Protein AF-A0A7S4MBQ9-F1 (afdb_monomer_lite)

Structure (mmCIF, N/CA/C/O backbone):
data_AF-A0A7S4MBQ9-F1
#
_entry.id   AF-A0A7S4MBQ9-F1
#
loop_
_atom_site.group_PDB
_atom_site.id
_atom_site.type_symbol
_atom_site.label_atom_id
_atom_site.label_alt_id
_atom_site.label_comp_id
_atom_site.label_asym_id
_atom_site.label_entity_id
_atom_site.label_seq_id
_atom_site.pdbx_PDB_ins_code
_atom_site.Cartn_x
_atom_site.Cartn_y
_atom_site.Cartn_z
_atom_site.occupancy
_atom_site.B_iso_or_equiv
_atom_site.auth_seq_id
_atom_site.auth_comp_id
_atom_site.auth_asym_id
_atom_site.auth_atom_id
_atom_site.pdbx_PDB_model_num
ATOM 1 N N . ALA A 1 1 ? 6.129 2.821 -19.398 1.00 80.94 1 ALA A N 1
ATOM 2 C CA . ALA A 1 1 ? 7.009 2.144 -20.374 1.00 80.94 1 ALA A CA 1
ATOM 3 C C . ALA A 1 1 ? 6.779 0.645 -20.437 1.00 80.94 1 ALA A C 1
ATOM 5 O O . ALA A 1 1 ? 6.263 0.209 -21.451 1.00 80.94 1 ALA A O 1
ATOM 6 N N . ALA A 1 2 ? 7.094 -0.144 -19.399 1.00 88.44 2 ALA A N 1
ATOM 7 C CA . ALA A 1 2 ? 6.984 -1.606 -19.503 1.00 88.44 2 ALA A CA 1
ATOM 8 C C . ALA A 1 2 ? 5.562 -2.099 -19.857 1.00 88.44 2 ALA A C 1
ATOM 10 O O . ALA A 1 2 ? 5.376 -2.874 -20.793 1.00 88.44 2 ALA A O 1
ATOM 11 N N . ILE A 1 3 ? 4.555 -1.568 -19.157 1.00 91.62 3 ILE A N 1
ATOM 12 C CA . ILE A 1 3 ? 3.135 -1.851 -19.420 1.00 91.62 3 ILE A CA 1
ATOM 13 C C . ILE A 1 3 ? 2.726 -1.348 -20.814 1.00 91.62 3 ILE A C 1
ATOM 15 O O . ILE A 1 3 ? 2.165 -2.092 -21.603 1.00 91.62 3 ILE A O 1
ATOM 19 N N . THR A 1 4 ? 3.085 -0.112 -21.168 1.00 91.75 4 THR A N 1
ATOM 20 C CA . THR A 1 4 ? 2.794 0.461 -22.494 1.00 91.75 4 THR A CA 1
ATOM 21 C C . THR A 1 4 ? 3.359 -0.396 -23.638 1.00 91.75 4 THR A C 1
ATOM 23 O O . THR A 1 4 ? 2.652 -0.677 -24.594 1.00 91.75 4 THR A O 1
ATOM 26 N N . LYS A 1 5 ? 4.608 -0.876 -23.525 1.00 90.81 5 LYS A N 1
ATOM 27 C CA . LYS A 1 5 ? 5.249 -1.740 -24.533 1.00 90.81 5 LYS A CA 1
ATOM 28 C C . LYS A 1 5 ? 4.590 -3.118 -24.639 1.00 90.81 5 LYS A C 1
ATOM 30 O O . LYS A 1 5 ? 4.421 -3.626 -25.739 1.00 90.81 5 LYS A O 1
ATOM 35 N N . THR A 1 6 ? 4.229 -3.730 -23.509 1.00 93.25 6 THR A N 1
ATOM 36 C CA . THR A 1 6 ? 3.589 -5.063 -23.500 1.00 93.25 6 THR A CA 1
ATOM 37 C C . THR A 1 6 ? 2.182 -5.036 -24.064 1.00 93.25 6 THR A C 1
ATOM 39 O O . THR A 1 6 ? 1.762 -6.003 -24.691 1.00 93.25 6 THR A O 1
ATOM 42 N N . LEU A 1 7 ? 1.471 -3.927 -23.873 1.00 95.44 7 LEU A N 1
ATOM 43 C CA . LEU A 1 7 ? 0.122 -3.746 -24.391 1.00 95.44 7 LEU A CA 1
ATOM 44 C C . LEU A 1 7 ? 0.099 -3.294 -25.853 1.00 95.44 7 LEU A C 1
ATOM 46 O O . LEU A 1 7 ? -0.914 -3.515 -26.511 1.00 95.44 7 LEU A O 1
ATOM 50 N N . ALA A 1 8 ? 1.190 -2.729 -26.382 1.00 94.12 8 ALA A N 1
ATOM 51 C CA . ALA A 1 8 ? 1.248 -2.189 -27.740 1.00 94.12 8 ALA A CA 1
ATOM 52 C C . ALA A 1 8 ? 0.742 -3.150 -28.836 1.00 94.12 8 ALA A C 1
ATOM 54 O O . ALA A 1 8 ? -0.064 -2.707 -29.653 1.00 94.12 8 ALA A O 1
ATOM 55 N N . PRO A 1 9 ? 1.093 -4.455 -28.852 1.00 94.00 9 PRO A N 1
ATOM 56 C CA . PRO A 1 9 ? 0.595 -5.377 -29.878 1.00 94.00 9 PRO A CA 1
ATOM 57 C C . PRO A 1 9 ? -0.919 -5.640 -29.833 1.00 94.00 9 PRO A C 1
ATOM 59 O O . PRO A 1 9 ? -1.476 -6.104 -30.822 1.00 94.00 9 PRO A O 1
ATOM 62 N N . ILE A 1 10 ? -1.580 -5.385 -28.697 1.00 96.69 10 ILE A N 1
ATOM 63 C CA . ILE A 1 10 ? -3.009 -5.676 -28.480 1.00 96.69 10 ILE A CA 1
ATOM 64 C C . ILE A 1 10 ? -3.833 -4.388 -28.535 1.00 96.69 10 ILE A C 1
ATOM 66 O O . ILE A 1 10 ? -4.871 -4.322 -29.184 1.00 96.69 10 ILE A O 1
ATOM 70 N N . MET A 1 11 ? -3.370 -3.350 -27.842 1.00 96.81 11 MET A N 1
ATOM 71 C CA . MET A 1 11 ? -4.053 -2.070 -27.688 1.00 96.81 11 MET A CA 1
ATOM 72 C C . MET A 1 11 ? -3.238 -0.987 -28.378 1.00 96.81 11 MET A C 1
ATOM 74 O O . MET A 1 11 ? -2.646 -0.123 -27.728 1.00 96.81 11 MET A O 1
ATOM 78 N N . CYS A 1 12 ? -3.172 -1.082 -29.703 1.00 95.38 12 CYS A N 1
ATOM 79 C CA . CYS A 1 12 ? -2.221 -0.331 -30.507 1.00 95.38 12 CYS A CA 1
ATOM 80 C C . CYS A 1 12 ? -2.382 1.187 -30.370 1.00 95.38 12 CYS A C 1
ATOM 82 O O . CYS A 1 12 ? -1.443 1.868 -29.964 1.00 95.38 12 CYS A O 1
ATOM 84 N N . HIS A 1 13 ? -3.587 1.700 -30.615 1.00 95.62 13 HIS A N 1
ATOM 85 C CA . HIS A 1 13 ? -3.871 3.135 -30.564 1.00 95.62 13 HIS A CA 1
ATOM 86 C C . HIS A 1 13 ? -3.708 3.720 -29.158 1.00 95.62 13 HIS A C 1
ATOM 88 O O . HIS A 1 13 ? -3.072 4.752 -28.997 1.00 95.62 13 HIS A O 1
ATOM 94 N N . MET A 1 14 ? -4.204 3.033 -28.125 1.00 96.94 14 MET A N 1
ATOM 95 C CA . MET A 1 14 ? -4.070 3.502 -26.740 1.00 96.94 14 MET A CA 1
ATOM 96 C C . MET A 1 14 ? -2.614 3.476 -26.263 1.00 96.94 14 MET A C 1
ATOM 98 O O . MET A 1 14 ? -2.185 4.353 -25.520 1.00 96.94 14 MET A O 1
ATOM 102 N N . SER A 1 15 ? -1.839 2.471 -26.671 1.00 95.31 15 SER A N 1
ATOM 103 C CA . SER A 1 15 ? -0.422 2.409 -26.305 1.00 95.31 15 SER A CA 1
ATOM 104 C C . SER A 1 15 ? 0.370 3.530 -26.973 1.00 95.31 15 SER A C 1
ATOM 106 O O . SER A 1 15 ? 1.261 4.085 -26.332 1.00 95.31 15 SER A O 1
ATOM 108 N N . GLU A 1 16 ? 0.013 3.887 -28.209 1.00 93.38 16 GLU A N 1
ATOM 109 C CA . GLU A 1 16 ? 0.586 5.032 -28.917 1.00 93.38 16 GLU A CA 1
ATOM 110 C C . GLU A 1 16 ? 0.194 6.359 -28.260 1.00 93.38 16 GLU A C 1
ATOM 112 O O . GLU A 1 16 ? 1.063 7.160 -27.942 1.00 93.38 16 GLU A O 1
ATOM 117 N N . GLU A 1 17 ? -1.079 6.552 -27.924 1.00 95.06 17 GLU A N 1
ATOM 118 C CA . GLU A 1 17 ? -1.553 7.760 -27.242 1.00 95.06 17 GLU A CA 1
ATOM 119 C C . GLU A 1 17 ? -0.879 7.954 -25.871 1.00 95.06 17 GLU A C 1
ATOM 121 O O . GLU A 1 17 ? -0.426 9.051 -25.532 1.00 95.06 17 GLU A O 1
ATOM 126 N N . ILE A 1 18 ? -0.752 6.881 -25.076 1.00 93.88 18 ILE A N 1
ATOM 127 C CA . ILE A 1 18 ? -0.003 6.915 -23.811 1.00 93.88 18 ILE A CA 1
ATOM 128 C C . ILE A 1 18 ? 1.452 7.289 -24.083 1.00 93.88 18 ILE A C 1
ATOM 130 O O . ILE A 1 18 ? 2.030 8.078 -23.339 1.00 93.88 18 ILE A O 1
ATOM 134 N N . PHE A 1 19 ? 2.058 6.704 -25.116 1.00 91.25 19 PHE A N 1
ATOM 135 C CA . PHE A 1 19 ? 3.441 6.970 -25.472 1.00 91.25 19 PHE A CA 1
ATOM 136 C C . PHE A 1 19 ? 3.659 8.436 -25.872 1.00 91.25 19 PHE A C 1
ATOM 138 O O . PHE A 1 19 ? 4.590 9.060 -25.364 1.00 91.25 19 PHE A O 1
ATOM 145 N N . GLU A 1 20 ? 2.788 9.006 -26.704 1.00 90.50 20 GLU A N 1
ATOM 146 C CA . GLU A 1 20 ? 2.839 10.404 -27.139 1.00 90.50 20 GLU A CA 1
ATOM 147 C C . GLU A 1 20 ? 2.741 11.382 -25.960 1.00 90.50 20 GLU A C 1
ATOM 149 O O . GLU A 1 20 ? 3.516 12.341 -25.905 1.00 90.50 20 GLU A O 1
ATOM 154 N N . ASN A 1 21 ? 1.877 11.085 -24.981 1.00 92.75 21 ASN A N 1
ATOM 155 C CA . ASN A 1 21 ? 1.624 11.924 -23.803 1.00 92.75 21 ASN A CA 1
ATOM 156 C C . ASN A 1 21 ? 2.660 11.787 -22.668 1.00 92.75 21 ASN A C 1
ATOM 158 O O . ASN A 1 21 ? 2.594 12.520 -21.677 1.00 92.75 21 ASN A O 1
ATOM 162 N N . ILE A 1 22 ? 3.631 10.872 -22.765 1.00 89.44 22 ILE A N 1
ATOM 163 C CA . ILE A 1 22 ? 4.759 10.845 -21.819 1.00 89.44 22 ILE A CA 1
ATOM 164 C C . ILE A 1 22 ? 5.649 12.073 -22.091 1.00 89.44 22 ILE A C 1
ATOM 166 O O . ILE A 1 22 ? 5.887 12.396 -23.244 1.00 89.44 22 ILE A O 1
ATOM 170 N N . PRO A 1 23 ? 6.200 12.774 -21.084 1.00 88.62 23 PRO A N 1
ATOM 171 C CA . PRO A 1 23 ? 7.146 13.863 -21.338 1.00 88.62 23 PRO A CA 1
ATOM 172 C C . PRO A 1 23 ? 8.400 13.377 -22.080 1.00 88.62 23 PRO A C 1
ATOM 174 O O . PRO A 1 23 ? 8.970 12.348 -21.715 1.00 88.62 23 PRO A O 1
ATOM 177 N N . ASP A 1 24 ? 8.902 14.126 -23.064 1.00 82.88 24 ASP A N 1
ATOM 178 C CA . ASP A 1 24 ? 10.032 13.678 -23.904 1.00 82.88 24 ASP A CA 1
ATOM 179 C C . ASP A 1 24 ? 11.309 13.374 -23.104 1.00 82.88 24 ASP A C 1
ATOM 181 O O . ASP A 1 24 ? 12.023 12.409 -23.392 1.00 82.88 24 ASP A O 1
ATOM 185 N N . ALA A 1 25 ? 11.558 14.133 -22.030 1.00 82.94 25 ALA A N 1
ATOM 186 C CA . ALA A 1 25 ? 12.648 13.863 -21.091 1.00 82.94 25 ALA A CA 1
ATOM 187 C C . ALA A 1 25 ? 12.536 12.465 -20.452 1.00 82.94 25 ALA A C 1
ATOM 189 O O . ALA A 1 25 ? 13.540 11.780 -20.258 1.00 82.94 25 ALA A O 1
ATOM 190 N N . MET A 1 26 ? 11.310 12.014 -20.167 1.00 84.50 26 MET A N 1
ATOM 191 C CA . MET A 1 26 ? 11.040 10.674 -19.651 1.00 84.50 26 MET A CA 1
ATOM 192 C C . MET A 1 26 ? 11.078 9.612 -20.750 1.00 84.50 26 MET A C 1
ATOM 194 O O . MET A 1 26 ? 11.541 8.507 -20.478 1.00 84.50 26 MET A O 1
ATOM 198 N N . LYS A 1 27 ? 10.656 9.913 -21.989 1.00 83.62 27 LYS A N 1
ATOM 199 C CA . LYS A 1 27 ? 10.724 8.947 -23.105 1.00 83.62 27 LYS A CA 1
ATOM 200 C C . LYS A 1 27 ? 12.156 8.457 -23.330 1.00 83.62 27 LYS A C 1
ATOM 202 O O . LYS A 1 27 ? 12.379 7.248 -23.395 1.00 83.62 27 LYS A O 1
ATOM 207 N N . LYS A 1 28 ? 13.129 9.380 -23.351 1.00 77.94 28 LYS A N 1
ATOM 208 C CA . LYS A 1 28 ? 14.563 9.063 -23.511 1.00 77.94 28 LYS A CA 1
ATOM 209 C C . LYS A 1 28 ? 15.059 8.093 -22.425 1.00 77.94 28 LYS A C 1
ATOM 211 O O . LYS A 1 28 ? 15.710 7.102 -22.745 1.00 77.94 28 LYS A O 1
ATOM 216 N N . ALA A 1 29 ? 14.696 8.336 -21.163 1.00 80.62 29 ALA A N 1
ATOM 217 C CA . ALA A 1 29 ? 15.102 7.499 -20.031 1.00 80.62 29 ALA A CA 1
ATOM 218 C C . ALA A 1 29 ? 14.383 6.138 -19.984 1.00 80.62 29 ALA A C 1
ATOM 220 O O . ALA A 1 29 ? 14.990 5.122 -19.659 1.00 80.62 29 ALA A O 1
ATOM 221 N N . LEU A 1 30 ? 13.085 6.109 -20.291 1.00 80.25 30 LEU A N 1
ATOM 222 C CA . LEU A 1 30 ? 12.231 4.942 -20.063 1.00 80.25 30 LEU A CA 1
ATOM 223 C C . LEU A 1 30 ? 12.204 3.941 -21.224 1.00 80.25 30 LEU A C 1
ATOM 225 O O . LEU A 1 30 ? 11.854 2.779 -21.014 1.00 80.25 30 LEU A O 1
ATOM 229 N N . PHE A 1 31 ? 12.503 4.383 -22.445 1.00 77.62 31 PHE A N 1
ATOM 230 C CA . PHE A 1 31 ? 12.403 3.550 -23.646 1.00 77.62 31 PHE A CA 1
ATOM 231 C C . PHE A 1 31 ? 13.765 3.255 -24.287 1.00 77.62 31 PHE A C 1
ATOM 233 O O . PHE A 1 31 ? 13.789 2.646 -25.353 1.00 77.62 31 PHE A O 1
ATOM 240 N N . SER A 1 32 ? 14.872 3.627 -23.621 1.00 64.94 32 SER A N 1
ATOM 241 C CA . SER A 1 32 ? 16.259 3.404 -24.073 1.00 64.94 32 SER A CA 1
ATOM 242 C C . SER A 1 32 ? 16.465 3.813 -25.535 1.00 64.94 32 SER A C 1
ATOM 244 O O . SER A 1 32 ? 17.068 3.093 -26.327 1.00 64.94 32 SER A O 1
ATOM 246 N N . ILE A 1 33 ? 15.900 4.963 -25.904 1.00 61.19 33 ILE A N 1
ATOM 247 C CA . ILE A 1 33 ? 15.869 5.442 -27.284 1.00 61.19 33 ILE A CA 1
ATOM 248 C C . ILE A 1 33 ? 17.255 5.996 -27.620 1.00 61.19 33 ILE A C 1
ATOM 250 O O . ILE A 1 33 ? 17.717 6.947 -26.987 1.00 61.19 33 ILE A O 1
ATOM 254 N N . GLY A 1 34 ? 17.922 5.407 -28.615 1.00 53.28 34 GLY A N 1
ATOM 255 C CA . GLY A 1 34 ? 19.120 5.993 -29.211 1.00 53.28 34 GLY A CA 1
ATOM 256 C C . GLY A 1 34 ? 18.773 7.362 -29.788 1.00 53.28 34 GLY A C 1
ATOM 257 O O . GLY A 1 34 ? 17.816 7.485 -30.545 1.00 53.28 34 GLY A O 1
ATOM 258 N N . ALA A 1 35 ? 19.517 8.390 -29.387 1.00 47.59 35 ALA A N 1
ATOM 259 C CA . ALA A 1 35 ? 19.274 9.793 -29.703 1.00 47.59 35 ALA A CA 1
ATOM 260 C C . ALA A 1 35 ? 19.293 10.091 -31.216 1.00 47.59 35 ALA A C 1
ATOM 262 O O . ALA A 1 35 ? 20.281 10.585 -31.752 1.00 47.59 35 ALA A O 1
ATOM 263 N N . LYS A 1 36 ? 18.195 9.814 -31.917 1.00 51.66 36 LYS A N 1
ATOM 264 C CA . LYS A 1 36 ? 17.899 10.421 -33.212 1.00 51.66 36 LYS A CA 1
ATOM 265 C C . LYS A 1 36 ? 16.630 11.236 -33.039 1.00 51.66 36 LYS A C 1
ATOM 267 O O . LYS A 1 36 ? 15.537 10.697 -32.959 1.00 51.66 36 LYS A O 1
ATOM 272 N N . GLU A 1 37 ? 16.819 12.544 -32.902 1.00 52.66 37 GLU A N 1
ATOM 273 C CA . GLU A 1 37 ? 15.766 13.549 -32.693 1.00 52.66 37 GLU A CA 1
ATOM 274 C C . GLU A 1 37 ? 14.923 13.827 -33.950 1.00 52.66 37 GLU A C 1
ATOM 276 O O . GLU A 1 37 ? 14.105 14.740 -33.947 1.00 52.66 37 GLU A O 1
ATOM 281 N N . SER A 1 38 ? 15.088 13.050 -35.024 1.00 51.22 38 SER A N 1
ATOM 282 C CA . SER A 1 38 ? 14.372 13.258 -36.280 1.00 51.22 38 SER A CA 1
ATOM 283 C C . SER A 1 38 ? 13.243 12.242 -36.478 1.00 51.22 38 SER A C 1
ATOM 285 O O . SER A 1 38 ? 13.509 11.056 -36.655 1.00 51.22 38 SER A O 1
ATOM 287 N N . GLU A 1 39 ? 12.027 12.790 -36.533 1.00 55.09 39 GLU A N 1
ATOM 288 C CA . GLU A 1 39 ? 10.810 12.297 -37.199 1.00 55.09 39 GLU A CA 1
ATOM 289 C C . GLU A 1 39 ? 10.119 11.043 -36.634 1.00 55.09 39 GLU A C 1
ATOM 291 O O . GLU A 1 39 ? 10.651 9.940 -36.642 1.00 55.09 39 GLU A O 1
ATOM 296 N N . LEU A 1 40 ? 8.867 11.256 -36.197 1.00 57.03 40 LEU A N 1
ATOM 297 C CA . LEU A 1 40 ? 7.820 10.259 -35.936 1.00 57.03 40 LEU A CA 1
ATOM 298 C C . LEU A 1 40 ? 8.306 9.017 -35.178 1.00 57.03 40 LEU A C 1
ATOM 300 O O . LEU A 1 40 ? 8.505 7.944 -35.747 1.00 57.03 40 LEU A O 1
ATOM 304 N N . PHE A 1 41 ? 8.466 9.184 -33.866 1.00 74.94 41 PHE A N 1
ATOM 305 C CA . PHE A 1 41 ? 8.869 8.110 -32.973 1.00 74.94 41 PHE A CA 1
ATOM 306 C C . PHE A 1 41 ? 7.649 7.482 -32.286 1.00 74.94 41 PHE A C 1
ATOM 308 O O . PHE A 1 41 ? 6.903 8.173 -31.594 1.00 74.94 41 PHE A O 1
ATOM 315 N N . SER A 1 42 ? 7.488 6.173 -32.461 1.00 87.94 42 SER A N 1
ATOM 316 C CA . SER A 1 42 ? 6.327 5.387 -32.036 1.00 87.94 42 SER A CA 1
ATOM 317 C C . SER A 1 42 ? 6.689 4.333 -30.986 1.00 87.94 42 SER A C 1
ATOM 319 O O . SER A 1 42 ? 7.817 3.826 -30.964 1.00 87.94 42 SER A O 1
ATOM 321 N N . VAL A 1 43 ? 5.731 3.911 -30.147 1.00 90.12 43 VAL A N 1
ATOM 322 C CA . VAL A 1 43 ? 5.967 2.838 -29.162 1.00 90.12 43 VAL A CA 1
ATOM 323 C C . VAL A 1 43 ? 6.406 1.534 -29.835 1.00 90.12 43 VAL A C 1
ATOM 325 O O . VAL A 1 43 ? 7.237 0.802 -29.289 1.00 90.12 43 VAL A O 1
ATOM 328 N N . PHE A 1 44 ? 5.929 1.268 -31.053 1.00 89.06 44 PHE A N 1
ATOM 329 C CA . PHE A 1 44 ? 6.255 0.063 -31.823 1.00 89.06 44 PHE A CA 1
ATOM 330 C C . PHE A 1 44 ? 7.717 0.002 -32.272 1.00 89.06 44 PHE A C 1
ATOM 332 O O . PHE A 1 44 ? 8.245 -1.079 -32.524 1.00 89.06 44 PHE A O 1
ATOM 339 N N . GLN A 1 45 ? 8.397 1.147 -32.325 1.00 87.56 45 GLN A N 1
ATOM 340 C CA . GLN A 1 45 ? 9.806 1.247 -32.710 1.00 87.56 45 GLN A CA 1
ATOM 341 C C . GLN A 1 45 ? 10.756 1.109 -31.511 1.00 87.56 45 GLN A C 1
ATOM 343 O O . GLN A 1 45 ? 11.971 1.057 -31.677 1.00 87.56 45 GLN A O 1
ATOM 348 N N . THR A 1 46 ? 10.224 1.016 -30.288 1.00 83.75 46 THR A N 1
ATOM 349 C CA . THR A 1 46 ? 11.026 0.964 -29.053 1.00 83.75 46 THR A CA 1
ATOM 350 C C . THR A 1 46 ? 11.583 -0.426 -28.722 1.00 83.75 46 THR A C 1
ATOM 352 O O . THR A 1 46 ? 12.241 -0.592 -27.689 1.00 83.75 46 THR A O 1
ATOM 355 N N . GLY A 1 47 ? 11.300 -1.431 -29.556 1.00 85.38 47 GLY A N 1
ATOM 356 C CA . GLY A 1 47 ? 11.674 -2.826 -29.327 1.00 85.38 47 GLY A CA 1
ATOM 357 C C . GLY A 1 47 ? 10.969 -3.472 -28.127 1.00 85.38 47 GLY A C 1
ATOM 358 O O . GLY A 1 47 ? 10.136 -2.864 -27.449 1.00 85.38 47 GLY A O 1
ATOM 359 N N . TRP A 1 48 ? 11.313 -4.734 -27.857 1.00 86.19 48 TRP A N 1
ATOM 360 C CA . TRP A 1 48 ? 10.710 -5.499 -26.763 1.00 86.19 48 TRP A CA 1
ATOM 361 C C . TRP A 1 48 ? 11.307 -5.161 -25.386 1.00 86.19 48 TRP A C 1
ATOM 363 O O . TRP A 1 48 ? 12.281 -4.416 -25.262 1.00 86.19 48 TRP A O 1
ATOM 373 N N . LEU A 1 49 ? 10.691 -5.685 -24.324 1.00 84.62 49 LEU A N 1
ATOM 374 C CA . LEU A 1 49 ? 11.173 -5.509 -22.957 1.00 84.62 49 LEU A CA 1
ATOM 375 C C . LEU A 1 49 ? 12.489 -6.248 -22.715 1.00 84.62 49 LEU A C 1
ATOM 377 O O . LEU A 1 49 ? 12.602 -7.436 -23.003 1.00 84.62 49 LEU A O 1
ATOM 381 N N . SER A 1 50 ? 13.419 -5.556 -22.061 1.00 81.31 50 SER A N 1
ATOM 382 C CA . SER A 1 50 ? 14.546 -6.163 -21.358 1.00 81.31 50 SER A CA 1
ATOM 383 C C . SER A 1 50 ? 14.351 -5.904 -19.869 1.00 81.31 50 SER A C 1
ATOM 385 O O . SER A 1 50 ? 14.472 -4.764 -19.420 1.00 81.31 50 SER A O 1
ATOM 387 N N . LEU A 1 51 ? 13.974 -6.939 -19.119 1.00 84.06 51 LEU A N 1
ATOM 388 C CA . LEU A 1 51 ? 13.746 -6.832 -17.680 1.00 84.06 51 LEU A CA 1
ATOM 389 C C . LEU A 1 51 ? 15.052 -7.121 -16.930 1.00 84.06 51 LEU A C 1
ATOM 391 O O . LEU A 1 51 ? 15.654 -8.169 -17.175 1.00 84.06 51 LEU A O 1
ATOM 395 N N . PRO A 1 52 ? 15.489 -6.237 -16.018 1.00 87.44 52 PRO A N 1
ATOM 396 C CA . PRO A 1 52 ? 16.652 -6.510 -15.189 1.00 87.44 52 PRO A CA 1
ATOM 397 C C . PRO A 1 52 ? 16.412 -7.728 -14.295 1.00 87.44 52 PRO A C 1
ATOM 399 O O . PRO A 1 52 ? 15.367 -7.848 -13.649 1.00 87.44 52 PRO A O 1
ATOM 402 N N . THR A 1 53 ? 17.381 -8.641 -14.239 1.00 88.88 53 THR A N 1
ATOM 403 C CA . THR A 1 53 ? 17.273 -9.865 -13.432 1.00 88.88 53 THR A CA 1
ATOM 404 C C . THR A 1 53 ? 17.148 -9.560 -11.942 1.00 88.88 53 THR A C 1
ATOM 406 O O . THR A 1 53 ? 16.504 -10.317 -11.219 1.00 88.88 53 THR A O 1
ATOM 409 N N . GLU A 1 54 ? 17.687 -8.427 -11.476 1.00 92.06 54 GLU A N 1
ATOM 410 C CA . GLU A 1 54 ? 17.588 -8.006 -10.078 1.00 92.06 54 GLU A CA 1
ATOM 411 C C . GLU A 1 54 ? 16.161 -7.664 -9.618 1.00 92.06 54 GLU A C 1
ATOM 413 O O . GLU A 1 54 ? 15.929 -7.525 -8.416 1.00 92.06 54 GLU A O 1
ATOM 418 N N . TRP A 1 55 ? 15.195 -7.519 -10.534 1.00 89.19 55 TRP A N 1
ATOM 419 C CA . TRP A 1 55 ? 13.792 -7.290 -10.170 1.00 89.19 55 TRP A CA 1
ATOM 420 C C . TRP A 1 55 ? 13.113 -8.557 -9.643 1.00 89.19 55 TRP A C 1
ATOM 422 O O . TRP A 1 55 ? 12.131 -8.461 -8.906 1.00 89.19 55 TRP A O 1
ATOM 432 N N . ASN A 1 56 ? 13.630 -9.741 -9.978 1.00 91.19 56 ASN A N 1
ATOM 433 C CA . ASN A 1 56 ? 13.082 -11.001 -9.496 1.00 91.19 56 ASN A CA 1
ATOM 434 C C . ASN A 1 56 ? 13.579 -11.301 -8.072 1.00 91.19 56 ASN A C 1
ATOM 436 O O . ASN A 1 56 ? 14.640 -11.894 -7.883 1.00 91.19 56 ASN A O 1
ATOM 440 N N . LYS A 1 57 ? 12.810 -10.870 -7.065 1.00 94.75 57 LYS A N 1
ATOM 441 C CA . LYS A 1 57 ? 13.129 -11.044 -5.638 1.00 94.75 57 LYS A CA 1
ATOM 442 C C . LYS A 1 57 ? 12.052 -11.884 -4.934 1.00 94.75 57 LYS A C 1
ATOM 444 O O . LYS A 1 57 ? 11.083 -11.308 -4.435 1.00 94.75 57 LYS A O 1
ATOM 449 N N . PRO A 1 58 ? 12.196 -13.222 -4.870 1.00 94.62 58 PRO A N 1
ATOM 450 C CA . PRO A 1 58 ? 11.163 -14.108 -4.324 1.00 94.62 58 PRO A CA 1
ATOM 451 C C . PRO A 1 58 ? 10.864 -13.860 -2.840 1.00 94.62 58 PRO A C 1
ATOM 453 O O . PRO A 1 58 ? 9.711 -13.968 -2.431 1.00 94.62 58 PRO A O 1
ATOM 456 N N . GLU A 1 59 ? 11.861 -13.450 -2.053 1.00 93.25 59 GLU A N 1
ATOM 457 C CA . GLU A 1 59 ? 11.675 -13.143 -0.627 1.00 93.25 59 GLU A CA 1
ATOM 458 C C . GLU A 1 59 ? 10.700 -11.975 -0.412 1.00 93.25 59 GLU A C 1
ATOM 460 O O . GLU A 1 59 ? 9.756 -12.083 0.367 1.00 93.25 59 GLU A O 1
ATOM 465 N N . ILE A 1 60 ? 10.832 -10.904 -1.206 1.00 92.94 60 ILE A N 1
ATOM 466 C CA . ILE A 1 60 ? 9.916 -9.753 -1.163 1.00 92.94 60 ILE A CA 1
ATOM 467 C C . ILE A 1 60 ? 8.495 -10.187 -1.545 1.00 92.94 60 ILE A C 1
ATOM 469 O O . ILE A 1 60 ? 7.520 -9.734 -0.950 1.00 92.94 60 ILE A O 1
ATOM 473 N N . ILE A 1 61 ? 8.354 -11.089 -2.521 1.00 93.81 61 ILE A N 1
ATOM 474 C CA . ILE A 1 61 ? 7.042 -11.613 -2.925 1.00 93.81 61 ILE A CA 1
ATOM 475 C C . ILE A 1 61 ? 6.384 -12.365 -1.760 1.00 93.81 61 ILE A C 1
ATOM 477 O O . ILE A 1 61 ? 5.186 -12.193 -1.530 1.00 93.81 61 ILE A O 1
ATOM 481 N N . LYS A 1 62 ? 7.150 -13.169 -1.011 1.00 94.50 62 LYS A N 1
ATOM 482 C CA . LYS A 1 62 ? 6.652 -13.905 0.160 1.00 94.50 62 LYS A CA 1
ATOM 483 C C . LYS A 1 62 ? 6.167 -12.950 1.256 1.00 94.50 62 LYS A C 1
ATOM 485 O O . LYS A 1 62 ? 5.050 -13.115 1.743 1.00 94.50 62 LYS A O 1
ATOM 490 N N . GLU A 1 63 ? 6.962 -11.935 1.588 1.00 94.00 63 GLU A N 1
ATOM 491 C CA . GLU A 1 63 ? 6.609 -10.903 2.575 1.00 94.00 63 GLU A CA 1
ATOM 492 C C . GLU A 1 63 ? 5.321 -10.162 2.185 1.00 94.00 63 GLU A C 1
ATOM 494 O O . GLU A 1 63 ? 4.356 -10.092 2.951 1.00 94.00 63 GLU A O 1
ATOM 499 N N . TRP A 1 64 ? 5.252 -9.660 0.950 1.00 94.81 64 TRP A N 1
ATOM 500 C CA . TRP A 1 64 ? 4.084 -8.918 0.476 1.00 94.81 64 TRP A CA 1
ATOM 501 C C . TRP A 1 64 ? 2.833 -9.781 0.344 1.00 94.81 64 TRP A C 1
ATOM 503 O O . TRP A 1 64 ? 1.725 -9.262 0.480 1.00 94.81 64 TRP A O 1
ATOM 513 N N . LYS A 1 65 ? 2.979 -11.092 0.123 1.00 95.75 65 LYS A N 1
ATOM 514 C CA . LYS A 1 65 ? 1.847 -12.021 0.138 1.00 95.75 65 LYS A CA 1
ATOM 515 C C . LYS A 1 65 ? 1.189 -12.067 1.520 1.00 95.75 65 LYS A C 1
ATOM 517 O O . LYS A 1 65 ? -0.029 -11.932 1.595 1.00 95.75 65 LYS A O 1
ATOM 522 N N . GLN A 1 66 ? 1.976 -12.152 2.594 1.00 94.62 66 GLN A N 1
ATOM 523 C CA . GLN A 1 66 ? 1.454 -12.125 3.968 1.00 94.62 66 GLN A CA 1
ATOM 524 C C . GLN A 1 66 ? 0.769 -10.785 4.288 1.00 94.62 66 GLN A C 1
ATOM 526 O O . GLN A 1 66 ? -0.330 -10.758 4.843 1.00 94.62 66 GLN A O 1
ATOM 531 N N . ILE A 1 67 ? 1.373 -9.662 3.880 1.00 95.12 67 ILE A N 1
ATOM 532 C CA . ILE A 1 67 ? 0.778 -8.324 4.057 1.00 95.12 67 ILE A CA 1
ATOM 533 C C . ILE A 1 67 ? -0.540 -8.201 3.284 1.00 95.12 67 ILE A C 1
ATOM 535 O O . ILE A 1 67 ? -1.494 -7.604 3.784 1.00 95.12 67 ILE A O 1
ATOM 539 N N . LYS A 1 68 ? -0.613 -8.762 2.072 1.00 95.94 68 LYS A N 1
ATOM 540 C CA . LYS A 1 68 ? -1.827 -8.752 1.251 1.00 95.94 68 LYS A CA 1
ATOM 541 C C . LYS A 1 68 ? -2.949 -9.567 1.892 1.00 95.94 68 LYS A C 1
ATOM 543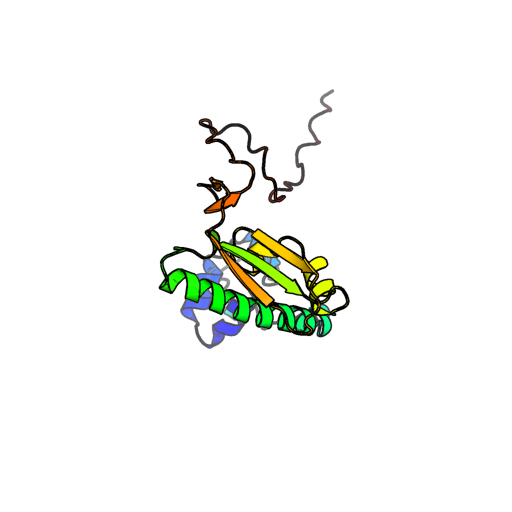 O O . LYS A 1 68 ? -4.059 -9.060 1.990 1.00 95.94 68 LYS A O 1
ATOM 548 N N . GLU A 1 69 ? -2.659 -10.775 2.367 1.00 95.94 69 GLU A N 1
ATOM 549 C CA . GLU A 1 69 ? -3.641 -11.618 3.065 1.00 95.94 69 GLU A CA 1
ATOM 550 C C . GLU A 1 69 ? -4.197 -10.907 4.308 1.00 95.94 69 GLU A C 1
ATOM 552 O O . GLU A 1 69 ? -5.409 -10.860 4.524 1.00 95.94 69 GLU A O 1
ATOM 557 N N . LEU A 1 70 ? -3.326 -10.248 5.079 1.00 95.94 70 LEU A N 1
ATOM 558 C CA . LEU A 1 70 ? -3.751 -9.428 6.209 1.00 95.94 70 LEU A CA 1
ATOM 559 C C . LEU A 1 70 ? -4.580 -8.212 5.772 1.00 95.94 70 LEU A C 1
ATOM 561 O O . LEU A 1 70 ? -5.594 -7.906 6.397 1.00 95.94 70 LEU A O 1
ATOM 565 N N . LYS A 1 71 ? -4.182 -7.519 4.699 1.00 96.38 71 LYS A N 1
ATOM 566 C CA . LYS A 1 71 ? -4.939 -6.391 4.136 1.00 96.38 71 LYS A CA 1
ATOM 567 C C . LYS A 1 71 ? -6.346 -6.819 3.723 1.00 96.38 71 LYS A C 1
ATOM 569 O O . LYS A 1 71 ? -7.286 -6.066 3.964 1.00 96.38 71 LYS A O 1
ATOM 574 N N . ASP A 1 72 ? -6.500 -8.000 3.135 1.00 97.31 72 ASP A N 1
ATOM 575 C CA . ASP A 1 72 ? -7.808 -8.538 2.759 1.00 97.31 72 ASP A CA 1
ATOM 576 C C . ASP A 1 72 ? -8.676 -8.778 4.006 1.00 97.31 72 ASP A C 1
ATOM 578 O O . ASP A 1 72 ? -9.832 -8.352 4.041 1.00 97.31 72 ASP A O 1
ATOM 582 N N . ALA A 1 73 ? -8.101 -9.330 5.079 1.00 96.69 73 ALA A N 1
ATOM 583 C CA . ALA A 1 73 ? -8.793 -9.490 6.359 1.00 96.69 73 ALA A CA 1
ATOM 584 C C . ALA A 1 73 ? -9.177 -8.142 7.011 1.00 96.69 73 ALA A C 1
ATOM 586 O O . ALA A 1 73 ? -10.294 -7.987 7.509 1.00 96.69 73 ALA A O 1
ATOM 587 N N . VAL A 1 74 ? -8.296 -7.135 6.956 1.00 96.88 74 VAL A N 1
ATOM 588 C CA . VAL A 1 74 ? -8.594 -5.765 7.415 1.00 96.88 74 VAL A CA 1
ATOM 589 C C . VAL A 1 74 ? -9.725 -5.148 6.593 1.00 96.88 74 VAL A C 1
ATOM 591 O O . VAL A 1 74 ? -10.647 -4.566 7.163 1.00 96.88 74 VAL A O 1
ATOM 594 N N . ASN A 1 75 ? -9.698 -5.300 5.267 1.00 96.62 75 ASN A N 1
ATOM 595 C CA . ASN A 1 75 ? -10.728 -4.763 4.379 1.00 96.62 75 ASN A CA 1
ATOM 596 C C . ASN A 1 75 ? -12.109 -5.343 4.697 1.00 96.62 75 ASN A C 1
ATOM 598 O O . ASN A 1 75 ? -13.080 -4.596 4.698 1.00 96.62 75 ASN A O 1
ATOM 602 N N . ILE A 1 76 ? -12.204 -6.637 5.022 1.00 96.94 76 ILE A N 1
ATOM 603 C CA . ILE A 1 76 ? -13.469 -7.263 5.436 1.00 96.94 76 ILE A CA 1
ATOM 604 C C . ILE A 1 76 ? -14.051 -6.548 6.666 1.00 96.94 76 ILE A C 1
ATOM 606 O O . ILE A 1 76 ? -15.228 -6.191 6.669 1.00 96.94 76 ILE A O 1
ATOM 610 N N . GLN A 1 77 ? -13.225 -6.271 7.678 1.00 97.25 77 GLN A N 1
ATOM 611 C CA . GLN A 1 77 ? -13.656 -5.567 8.891 1.00 97.25 77 GLN A CA 1
ATOM 612 C C . GLN A 1 77 ? -14.011 -4.095 8.619 1.00 97.25 77 GLN A C 1
ATOM 614 O O . GLN A 1 77 ? -14.988 -3.572 9.154 1.00 97.25 77 GLN A O 1
ATOM 619 N N . VAL A 1 78 ? -13.259 -3.419 7.746 1.00 96.69 78 VAL A N 1
ATOM 620 C CA . VAL A 1 78 ? -13.570 -2.047 7.307 1.00 96.69 78 VAL A CA 1
ATOM 621 C C . VAL A 1 78 ? -14.912 -2.003 6.569 1.00 96.69 78 VAL A C 1
ATOM 623 O O . VAL A 1 78 ? -15.733 -1.127 6.836 1.00 96.69 78 VAL A O 1
ATOM 626 N N . GLU A 1 79 ? -15.175 -2.955 5.676 1.00 96.81 79 GLU A N 1
ATOM 627 C CA . GLU A 1 79 ? -16.449 -3.037 4.957 1.00 96.81 79 GLU A CA 1
ATOM 628 C C . GLU A 1 79 ? -17.620 -3.371 5.881 1.00 96.81 79 GLU A C 1
ATOM 630 O O . GLU A 1 79 ? -18.705 -2.816 5.708 1.00 96.81 79 GLU A O 1
ATOM 635 N N . GLN A 1 80 ? -17.405 -4.198 6.907 1.00 96.50 80 GLN A N 1
ATOM 636 C CA . GLN A 1 80 ? -18.398 -4.425 7.957 1.00 96.50 80 GLN A CA 1
ATOM 637 C C . GLN A 1 80 ? -18.799 -3.093 8.617 1.00 96.50 80 GLN A C 1
ATOM 639 O O . GLN A 1 80 ? -19.974 -2.733 8.635 1.00 96.50 80 GLN A O 1
ATOM 644 N N . LYS A 1 81 ? -17.818 -2.281 9.032 1.00 96.69 81 LYS A N 1
ATOM 645 C CA . LYS A 1 81 ? -18.071 -0.963 9.639 1.00 96.69 81 LYS A CA 1
ATOM 646 C C . LYS A 1 81 ? -18.726 0.049 8.694 1.00 96.69 81 LYS A C 1
ATOM 648 O O . LYS A 1 81 ? -19.466 0.920 9.156 1.00 96.69 81 LYS A O 1
ATOM 653 N N . ARG A 1 82 ? -18.496 -0.056 7.379 1.00 95.44 82 ARG A N 1
ATOM 654 C CA . ARG A 1 82 ? -19.224 0.741 6.372 1.00 95.44 82 ARG A CA 1
ATOM 655 C C . ARG A 1 82 ? -20.687 0.325 6.267 1.00 95.44 82 ARG A C 1
ATOM 657 O O . ARG A 1 82 ? -21.554 1.195 6.195 1.00 95.44 82 ARG A O 1
ATOM 664 N N . ARG A 1 83 ? -20.974 -0.982 6.286 1.00 96.50 83 ARG A N 1
ATOM 665 C CA . ARG A 1 83 ? -22.351 -1.514 6.279 1.00 96.50 83 ARG A CA 1
ATOM 666 C C . ARG A 1 83 ? -23.128 -1.074 7.516 1.00 96.50 83 ARG A C 1
ATOM 668 O O . ARG A 1 83 ? -24.277 -0.659 7.386 1.00 96.50 83 ARG A O 1
ATOM 675 N N . ASP A 1 84 ? -22.457 -1.052 8.664 1.00 96.19 84 ASP A N 1
ATOM 676 C CA . ASP A 1 84 ? -23.014 -0.591 9.940 1.00 96.19 84 ASP A CA 1
ATOM 677 C C . ASP A 1 84 ? -23.124 0.947 10.030 1.00 96.19 84 ASP A C 1
ATOM 679 O O . ASP A 1 84 ? -23.631 1.488 11.011 1.00 96.19 84 ASP A O 1
ATOM 683 N N . LYS A 1 85 ? -22.688 1.674 8.986 1.00 95.06 85 LYS A N 1
ATOM 684 C CA . LYS A 1 85 ? -22.684 3.147 8.879 1.00 95.06 85 LYS A CA 1
ATOM 685 C C . LYS A 1 85 ? -21.848 3.859 9.951 1.00 95.06 85 LYS A C 1
ATOM 687 O O . LYS A 1 85 ? -22.015 5.061 10.164 1.00 95.06 85 LYS A O 1
ATOM 692 N N . GLU A 1 86 ? -20.916 3.156 10.591 1.00 94.12 86 GLU A N 1
ATOM 693 C CA . GLU A 1 86 ? -19.998 3.744 11.574 1.00 94.12 86 GLU A CA 1
ATOM 694 C C . GLU A 1 86 ? -18.911 4.596 10.897 1.00 94.12 86 GLU A C 1
ATOM 696 O O . GLU A 1 86 ? -18.535 5.663 11.397 1.00 94.12 86 GLU A O 1
ATOM 701 N N . ILE A 1 87 ? -18.436 4.149 9.730 1.00 94.44 87 ILE A N 1
ATOM 702 C CA . ILE A 1 87 ? -17.435 4.837 8.904 1.00 94.44 87 ILE A CA 1
ATOM 703 C C . ILE A 1 87 ? -17.942 5.015 7.471 1.00 94.44 87 ILE A C 1
ATOM 705 O O . ILE A 1 87 ? -18.722 4.203 6.975 1.00 94.44 87 ILE A O 1
ATOM 709 N N . ARG A 1 88 ? -17.485 6.065 6.778 1.00 91.00 88 ARG A N 1
ATOM 710 C CA . ARG A 1 88 ? -17.840 6.314 5.371 1.00 91.00 88 ARG A CA 1
ATOM 711 C C . ARG A 1 88 ? -16.720 5.877 4.435 1.00 91.00 88 ARG A C 1
ATOM 713 O O . ARG A 1 88 ? -16.980 5.279 3.396 1.00 91.00 88 ARG A O 1
ATOM 720 N N . GLN A 1 89 ? -15.479 6.190 4.791 1.00 90.62 89 GLN A N 1
ATOM 721 C CA . GLN A 1 89 ? -14.283 5.868 4.014 1.00 90.62 89 GLN A CA 1
ATOM 722 C C . GLN A 1 89 ? -13.296 5.063 4.864 1.00 90.62 89 GLN A C 1
ATOM 724 O O . GLN A 1 89 ? -13.363 5.072 6.088 1.00 90.62 89 GLN A O 1
ATOM 729 N N . GLY A 1 90 ? -12.362 4.353 4.220 1.00 89.25 90 GLY A N 1
ATOM 730 C CA . GLY A 1 90 ? -11.342 3.566 4.938 1.00 89.25 90 GLY A CA 1
ATOM 731 C C . GLY A 1 90 ? -10.444 4.463 5.791 1.00 89.25 90 GLY A C 1
ATOM 732 O O . GLY 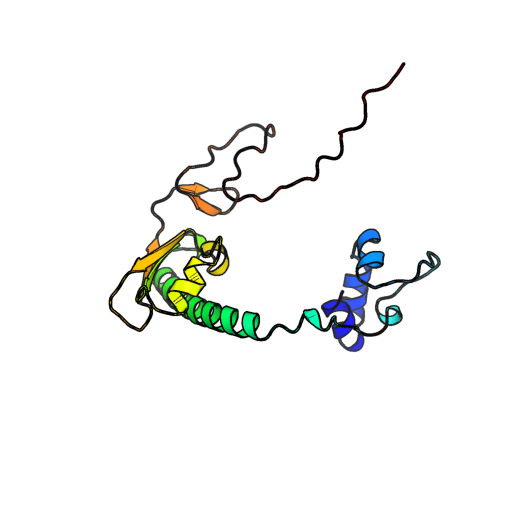A 1 90 ? -10.095 4.128 6.917 1.00 89.25 90 GLY A O 1
ATOM 733 N N . MET A 1 91 ? -10.199 5.675 5.299 1.00 92.69 91 MET A N 1
ATOM 734 C CA . MET A 1 91 ? -9.447 6.713 5.992 1.00 92.69 91 MET A CA 1
ATOM 735 C C . MET A 1 91 ? -10.145 7.206 7.265 1.00 92.69 91 MET A C 1
ATOM 737 O O . MET A 1 91 ? -9.475 7.769 8.113 1.00 92.69 91 MET A O 1
ATOM 741 N N . ASP A 1 92 ? -11.436 6.951 7.485 1.00 93.00 92 ASP A N 1
ATOM 742 C CA . ASP A 1 92 ? -12.086 7.291 8.760 1.00 93.00 92 ASP A CA 1
ATOM 743 C C . ASP A 1 92 ? -11.742 6.288 9.875 1.00 93.00 92 ASP A C 1
ATOM 745 O O . ASP A 1 92 ? -12.133 6.493 11.023 1.00 93.00 92 ASP A O 1
ATOM 749 N N . ALA A 1 93 ? -11.055 5.187 9.557 1.00 95.50 93 ALA A N 1
ATOM 750 C CA . ALA A 1 93 ? -10.832 4.079 10.472 1.00 95.50 93 ALA A CA 1
ATOM 751 C C . ALA A 1 93 ? -9.455 4.109 11.149 1.00 95.50 93 ALA A C 1
ATOM 753 O O . ALA A 1 93 ? -8.437 4.464 10.548 1.00 95.50 93 ALA A O 1
ATOM 754 N N . THR A 1 94 ? -9.430 3.643 12.393 1.00 96.25 94 THR A N 1
ATOM 755 C CA . THR A 1 94 ? -8.239 3.162 13.089 1.00 96.25 94 THR A CA 1
ATOM 756 C C . THR A 1 94 ? -8.347 1.650 13.207 1.00 96.25 94 THR A C 1
ATOM 758 O O . THR A 1 94 ? -9.359 1.126 13.678 1.00 96.25 94 THR A O 1
ATOM 761 N N . VAL A 1 95 ? -7.306 0.954 12.763 1.00 96.81 95 VAL A N 1
ATOM 762 C CA . VAL A 1 95 ? -7.223 -0.505 12.799 1.00 96.81 95 VAL A CA 1
ATOM 763 C C . VAL A 1 95 ? -6.306 -0.901 13.940 1.00 96.81 95 VAL A C 1
ATOM 765 O O . VAL A 1 95 ? -5.186 -0.406 14.032 1.00 96.81 95 VAL A O 1
ATOM 768 N N . ARG A 1 96 ? -6.753 -1.816 14.790 1.00 96.75 96 ARG A N 1
ATOM 769 C CA . ARG A 1 96 ? -5.909 -2.456 15.791 1.00 96.75 96 ARG A CA 1
ATOM 770 C C . ARG A 1 96 ? -5.738 -3.918 15.431 1.00 96.75 96 ARG A C 1
ATOM 772 O O . ARG A 1 96 ? -6.723 -4.622 15.209 1.00 96.75 96 ARG A O 1
ATOM 779 N N . ILE A 1 97 ? -4.485 -4.341 15.364 1.00 96.38 97 ILE A N 1
ATOM 780 C CA . ILE A 1 97 ? -4.088 -5.695 15.003 1.00 96.38 97 ILE A CA 1
ATOM 781 C C . ILE A 1 97 ? -3.370 -6.291 16.206 1.00 96.38 97 ILE A C 1
ATOM 783 O O . ILE A 1 97 ? -2.287 -5.837 16.578 1.00 96.38 97 ILE A O 1
ATOM 787 N N . THR A 1 98 ? -3.986 -7.295 16.817 1.00 95.81 98 THR A N 1
ATOM 788 C CA . THR A 1 98 ? -3.451 -7.992 17.983 1.00 95.81 98 THR A CA 1
ATOM 789 C C . THR A 1 98 ? -2.829 -9.313 17.547 1.00 95.81 98 THR A C 1
ATOM 791 O O . THR A 1 98 ? -3.492 -10.141 16.923 1.00 95.81 98 THR A O 1
ATOM 794 N N . LEU A 1 99 ? -1.548 -9.502 17.861 1.00 94.12 99 LEU A N 1
ATOM 795 C CA . LEU A 1 99 ? -0.714 -10.599 17.364 1.00 94.12 99 LEU A CA 1
ATOM 796 C C . LEU A 1 99 ? 0.136 -11.183 18.491 1.00 94.12 99 LEU A C 1
ATOM 798 O O . LEU A 1 99 ? 0.536 -10.453 19.399 1.00 94.12 99 LEU A O 1
ATOM 802 N N . HIS A 1 100 ? 0.534 -12.451 18.379 1.00 92.75 100 HIS A N 1
ATOM 803 C CA . HIS A 1 100 ? 1.627 -12.957 19.208 1.00 92.75 100 HIS A CA 1
ATOM 804 C C . HIS A 1 100 ? 2.931 -12.193 18.899 1.00 92.75 100 HIS A C 1
ATOM 806 O O . HIS A 1 100 ? 3.312 -12.123 17.721 1.00 92.75 100 HIS A O 1
ATOM 812 N N . PRO A 1 101 ? 3.646 -11.654 19.909 1.00 88.44 101 PRO A N 1
ATOM 813 C CA . PRO A 1 101 ? 4.818 -10.799 19.693 1.00 88.44 101 PRO A CA 1
ATOM 814 C C . PRO A 1 101 ? 5.926 -11.500 18.897 1.00 88.44 101 PRO A C 1
ATOM 816 O O . PRO A 1 101 ? 6.538 -10.883 18.027 1.00 88.44 101 PRO A O 1
ATOM 819 N N . ASP A 1 102 ? 6.115 -12.804 19.117 1.00 88.56 102 ASP A N 1
ATOM 820 C CA . ASP A 1 102 ? 7.148 -13.598 18.433 1.00 88.56 102 ASP A CA 1
ATOM 821 C C . ASP A 1 102 ? 6.766 -14.105 17.035 1.00 88.56 102 ASP A C 1
ATOM 823 O O . ASP A 1 102 ? 7.591 -14.743 16.374 1.00 88.56 102 ASP A O 1
ATOM 827 N N . SER A 1 103 ? 5.542 -13.836 16.565 1.00 90.81 103 SER A N 1
ATOM 828 C CA . SER A 1 103 ? 5.102 -14.279 15.237 1.00 90.81 103 SER A CA 1
ATOM 8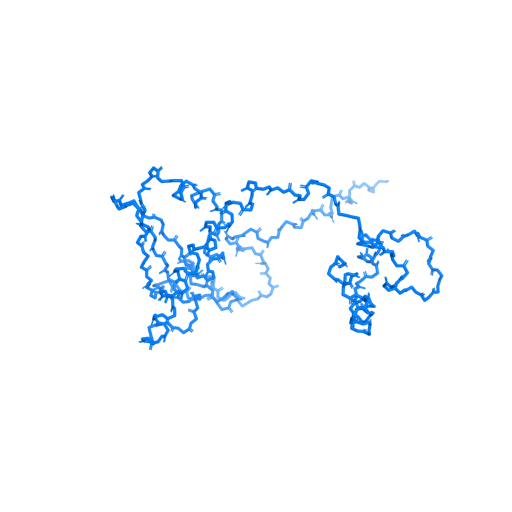29 C C . SER A 1 103 ? 5.922 -13.628 14.112 1.00 90.81 103 SER A C 1
ATOM 831 O O . SER A 1 103 ? 6.324 -12.466 14.205 1.00 90.81 103 SER A O 1
ATOM 833 N N . GLU A 1 104 ? 6.150 -14.368 13.018 1.00 90.81 104 GLU A N 1
ATOM 834 C CA . GLU A 1 104 ? 6.827 -13.853 11.809 1.00 90.81 104 GLU A CA 1
ATOM 835 C C . GLU A 1 104 ? 6.109 -12.599 11.282 1.00 90.81 104 GLU A C 1
ATOM 837 O O . GLU A 1 104 ? 6.746 -11.596 10.970 1.00 90.81 104 GLU A O 1
ATOM 842 N N . LEU A 1 105 ? 4.773 -12.618 11.298 1.00 91.75 105 LEU A N 1
ATOM 843 C CA . LEU A 1 105 ? 3.926 -11.514 10.857 1.00 91.75 105 LEU A CA 1
ATOM 844 C C . LEU A 1 105 ? 4.066 -10.271 11.752 1.00 91.75 105 LEU A C 1
ATOM 846 O O . LEU A 1 105 ? 4.163 -9.168 11.227 1.00 91.75 105 LEU A O 1
ATOM 850 N N . SER A 1 106 ? 4.154 -10.417 13.078 1.00 92.12 106 SER A N 1
ATOM 851 C CA . SER A 1 106 ? 4.415 -9.286 13.988 1.00 92.12 106 SER A CA 1
ATOM 852 C C . SER A 1 106 ? 5.738 -8.584 13.664 1.00 92.12 106 SER A C 1
ATOM 854 O O . SER A 1 106 ? 5.783 -7.357 13.527 1.00 92.12 106 SER A O 1
ATOM 856 N N . LYS A 1 107 ? 6.807 -9.364 13.456 1.00 91.88 107 LYS A N 1
ATOM 857 C CA . LYS A 1 107 ? 8.130 -8.845 13.072 1.00 91.88 107 LYS A CA 1
ATOM 858 C C . LYS A 1 107 ? 8.086 -8.159 11.708 1.00 91.88 107 LYS A C 1
ATOM 860 O O . LYS A 1 107 ? 8.614 -7.058 11.571 1.00 91.88 107 LYS A O 1
ATOM 865 N N . LEU A 1 108 ? 7.408 -8.773 10.737 1.00 93.44 108 LEU A N 1
ATOM 866 C CA . LEU A 1 108 ? 7.241 -8.218 9.398 1.00 93.44 108 LEU A CA 1
ATOM 867 C C . LEU A 1 108 ? 6.520 -6.866 9.433 1.00 93.44 108 LEU A C 1
ATOM 869 O O . LEU A 1 108 ? 7.018 -5.901 8.863 1.00 93.44 108 LEU A O 1
ATOM 873 N N . LEU A 1 109 ? 5.378 -6.773 10.121 1.00 93.19 109 LEU A N 1
ATOM 874 C CA . LEU A 1 109 ? 4.610 -5.527 10.211 1.00 93.19 109 LEU A CA 1
ATOM 875 C C . LEU A 1 109 ? 5.355 -4.431 10.972 1.00 93.19 109 LEU A C 1
ATOM 877 O O . LEU A 1 109 ? 5.273 -3.270 10.585 1.00 93.19 109 LEU A O 1
ATOM 881 N N . SER A 1 110 ? 6.093 -4.795 12.023 1.00 90.75 110 SER A N 1
ATOM 882 C CA . SER A 1 110 ? 6.884 -3.840 12.810 1.00 90.75 110 SER A CA 1
ATOM 883 C C . SER A 1 110 ? 8.048 -3.245 12.014 1.00 90.75 110 SER A C 1
ATOM 885 O O . SER A 1 110 ? 8.478 -2.132 12.302 1.00 90.75 110 SER A O 1
ATOM 887 N N . ALA A 1 111 ? 8.546 -3.965 11.004 1.00 91.19 111 ALA A N 1
ATOM 888 C CA . ALA A 1 111 ? 9.583 -3.480 10.099 1.00 91.19 111 ALA A CA 1
ATOM 889 C C . ALA A 1 111 ? 9.047 -2.543 8.999 1.00 91.19 111 ALA A C 1
ATOM 891 O O . ALA A 1 111 ? 9.835 -1.846 8.362 1.00 91.19 111 ALA A O 1
ATOM 892 N N . GLN A 1 112 ? 7.730 -2.518 8.754 1.00 89.88 112 GLN A N 1
ATOM 893 C CA . GLN A 1 112 ? 7.137 -1.672 7.718 1.00 89.88 112 GLN A CA 1
ATOM 894 C C . GLN A 1 112 ? 6.856 -0.264 8.239 1.00 89.88 112 GLN A C 1
ATOM 896 O O . GLN A 1 112 ? 6.108 -0.054 9.195 1.00 89.88 112 GLN A O 1
ATOM 901 N N . GLU A 1 113 ? 7.371 0.730 7.528 1.00 88.38 113 GLU A N 1
ATOM 902 C CA . GLU A 1 113 ? 6.985 2.114 7.756 1.00 88.38 113 GLU A CA 1
ATOM 903 C C . GLU A 1 113 ? 5.614 2.410 7.137 1.00 88.38 113 GLU A C 1
ATOM 905 O O . GLU A 1 113 ? 5.250 1.900 6.080 1.00 88.38 113 GLU A O 1
ATOM 910 N N . ASN A 1 114 ? 4.852 3.302 7.773 1.00 88.38 114 ASN A N 1
ATOM 911 C CA . ASN A 1 114 ? 3.598 3.836 7.230 1.00 88.38 114 ASN A CA 1
ATOM 912 C C . ASN A 1 114 ? 2.541 2.773 6.863 1.00 88.38 114 ASN A C 1
ATOM 914 O O . ASN A 1 114 ? 1.774 2.958 5.919 1.00 88.38 114 ASN A O 1
ATOM 918 N N . LEU A 1 115 ? 2.434 1.697 7.649 1.00 92.75 115 LEU A N 1
ATOM 919 C CA . LEU A 1 115 ? 1.499 0.582 7.422 1.00 92.75 115 LEU A CA 1
ATOM 920 C C . LEU A 1 115 ? 0.030 1.013 7.205 1.00 92.75 115 LEU A C 1
ATOM 922 O O . LEU A 1 115 ? -0.724 0.374 6.471 1.00 92.75 115 LEU A O 1
ATOM 926 N N . HIS A 1 116 ? -0.368 2.141 7.795 1.00 92.44 116 HIS A N 1
ATOM 927 C CA . HIS A 1 116 ? -1.677 2.761 7.595 1.00 92.44 116 HIS A CA 1
ATOM 928 C C . HIS A 1 116 ? -1.964 3.131 6.127 1.00 92.44 116 HIS A C 1
ATOM 930 O O . HIS A 1 116 ? -3.097 2.972 5.677 1.00 92.44 116 HIS A O 1
ATOM 936 N N . LEU A 1 117 ? -0.951 3.529 5.347 1.00 92.69 117 LEU A N 1
ATOM 937 C CA . LEU A 1 117 ? -1.085 3.783 3.908 1.00 92.69 117 LEU A CA 1
ATOM 938 C C . LEU A 1 117 ? -1.305 2.481 3.137 1.00 92.69 117 LEU A C 1
ATOM 940 O O . LEU A 1 117 ? -2.168 2.422 2.262 1.00 92.69 117 LEU A O 1
ATOM 944 N N . THR A 1 118 ? -0.589 1.417 3.508 1.00 93.88 118 THR A N 1
ATOM 945 C CA . THR A 1 118 ? -0.762 0.086 2.911 1.00 93.88 118 THR A CA 1
ATOM 946 C C . THR A 1 118 ? -2.187 -0.421 3.101 1.00 93.88 118 THR A C 1
ATOM 948 O O . THR A 1 118 ? -2.778 -0.965 2.166 1.00 93.88 118 THR A O 1
ATOM 951 N N . PHE A 1 119 ? -2.790 -0.197 4.271 1.00 95.19 119 PHE A N 1
ATOM 9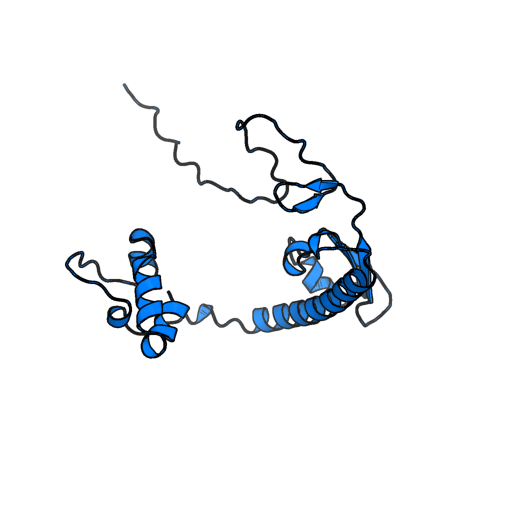52 C CA . PHE A 1 119 ? -4.182 -0.572 4.541 1.00 95.19 119 PHE A CA 1
ATOM 953 C C . PHE A 1 119 ? -5.215 0.483 4.128 1.00 95.19 119 PHE A C 1
ATOM 955 O O . PHE A 1 119 ? -6.399 0.166 4.091 1.00 95.19 119 PHE A O 1
ATOM 962 N N . ASN A 1 120 ? -4.789 1.679 3.713 1.00 95.06 120 ASN A N 1
ATOM 963 C CA . ASN A 1 120 ? -5.656 2.810 3.368 1.00 95.06 120 ASN A CA 1
ATOM 964 C C . ASN A 1 120 ? -6.596 3.228 4.522 1.00 95.06 120 ASN A C 1
ATOM 966 O O . ASN A 1 120 ? -7.809 3.379 4.349 1.00 95.06 120 ASN A O 1
ATOM 970 N N . VAL A 1 121 ? -6.011 3.387 5.711 1.00 95.31 121 VAL A N 1
ATOM 971 C CA . VAL A 1 121 ? -6.677 3.774 6.966 1.00 95.31 121 VAL A CA 1
ATOM 972 C C . VAL A 1 121 ? -5.913 4.911 7.651 1.00 95.31 121 VAL A C 1
ATOM 974 O O . VAL A 1 121 ? -4.788 5.227 7.267 1.00 95.31 121 VAL A O 1
ATOM 977 N N . SER A 1 122 ? -6.500 5.542 8.670 1.00 93.88 122 SER A N 1
ATOM 978 C CA . SER A 1 122 ? -5.855 6.669 9.365 1.00 93.88 122 SER A CA 1
ATOM 979 C C . SER A 1 122 ? -4.744 6.270 10.320 1.00 93.88 122 SER A C 1
ATOM 981 O O . SER A 1 122 ? -3.735 6.964 10.430 1.00 93.88 122 SER A O 1
ATOM 983 N N . SER A 1 123 ? -4.918 5.164 11.035 1.00 93.19 123 SER A N 1
ATOM 984 C CA . SER A 1 123 ? -3.871 4.632 11.902 1.00 93.19 123 SER A CA 1
ATOM 985 C C . SER A 1 123 ? -3.965 3.126 12.028 1.00 93.19 123 SER A C 1
ATOM 987 O O . SER A 1 123 ? -5.046 2.550 11.903 1.00 93.19 123 SER A O 1
ATOM 989 N N . VAL A 1 124 ? -2.812 2.520 12.299 1.00 95.25 124 VAL A N 1
ATOM 990 C CA . VAL A 1 124 ? -2.683 1.106 12.627 1.00 95.25 124 VAL A CA 1
ATOM 991 C C . VAL A 1 124 ? -1.973 1.004 13.967 1.00 95.25 124 VAL A C 1
ATOM 993 O O . VAL A 1 124 ? -0.903 1.583 14.140 1.00 95.25 124 VAL A O 1
ATOM 996 N N . GLU A 1 125 ? -2.583 0.294 14.903 1.00 94.44 125 GLU A N 1
ATOM 997 C CA . GLU A 1 125 ? -2.029 -0.013 16.217 1.00 94.44 125 GLU A CA 1
ATOM 998 C C . GLU A 1 125 ? -1.685 -1.501 16.249 1.00 94.44 125 GLU A C 1
ATOM 1000 O O . GLU A 1 125 ? -2.567 -2.345 16.086 1.00 94.44 125 GLU A O 1
ATOM 1005 N N . LEU A 1 126 ? -0.407 -1.825 16.439 1.00 94.19 126 LEU A N 1
ATOM 1006 C CA . LEU A 1 126 ? 0.026 -3.198 16.674 1.00 94.19 126 LEU A CA 1
ATOM 1007 C C . LEU A 1 126 ? -0.007 -3.459 18.181 1.00 94.19 126 LEU A C 1
ATOM 1009 O O . LEU A 1 126 ? 0.608 -2.725 18.955 1.00 94.19 126 LEU A O 1
ATOM 1013 N N . CYS A 1 127 ? -0.745 -4.483 18.596 1.00 93.94 127 CYS A N 1
ATOM 1014 C CA . CYS A 1 127 ? -0.877 -4.882 19.991 1.00 93.94 127 CYS A CA 1
ATOM 1015 C C . CYS A 1 127 ? -0.360 -6.307 20.197 1.00 93.94 127 CYS A C 1
ATOM 1017 O O . CYS A 1 127 ? -0.540 -7.179 19.347 1.00 93.94 127 CYS A O 1
ATOM 1019 N N . SER A 1 128 ? 0.253 -6.555 21.352 1.00 93.06 128 SER A N 1
ATOM 1020 C CA . SER A 1 128 ? 0.684 -7.897 21.746 1.00 93.06 128 SER A CA 1
ATOM 1021 C C . SER A 1 128 ? -0.491 -8.679 22.335 1.00 93.06 128 SER A C 1
ATOM 1023 O O . SER A 1 128 ? -1.170 -8.191 23.236 1.00 93.06 128 SER A O 1
ATOM 1025 N N . GLY A 1 129 ? -0.707 -9.900 21.854 1.00 91.12 129 GLY A N 1
ATOM 1026 C CA . GLY A 1 129 ? -1.692 -10.849 22.374 1.00 91.12 129 GLY A CA 1
ATOM 1027 C C . GLY A 1 129 ? -1.131 -12.265 22.480 1.00 91.12 129 GLY A C 1
ATOM 1028 O O . GLY A 1 129 ? 0.023 -12.517 22.146 1.00 91.12 129 GLY A O 1
ATOM 1029 N N . SER A 1 130 ? -1.950 -13.200 22.958 1.00 86.25 130 SER A N 1
ATOM 1030 C CA . SER A 1 130 ? -1.573 -14.612 23.137 1.00 86.25 130 SER A CA 1
ATOM 1031 C C . SER A 1 130 ? -1.961 -15.512 21.958 1.00 86.25 130 SER A C 1
ATOM 1033 O O . SER A 1 130 ? -1.480 -16.640 21.862 1.00 86.25 130 SER A O 1
ATOM 1035 N N . ASN A 1 131 ? -2.827 -15.036 21.061 1.00 83.38 131 ASN A N 1
ATOM 1036 C CA . ASN A 1 131 ? -3.368 -15.837 19.966 1.00 83.38 131 ASN A CA 1
ATOM 1037 C C . ASN A 1 131 ? -2.359 -16.014 18.822 1.00 83.38 131 ASN A C 1
ATOM 1039 O O . ASN A 1 131 ? -1.629 -15.091 18.463 1.00 83.38 131 ASN A O 1
ATOM 1043 N N . GLN A 1 132 ? -2.362 -17.204 18.211 1.00 76.38 132 GLN A N 1
ATOM 1044 C CA . GLN A 1 132 ? -1.536 -17.503 17.033 1.00 76.38 132 GLN A CA 1
ATOM 1045 C C . GLN A 1 132 ? -2.047 -16.816 15.758 1.00 76.38 132 GLN A C 1
ATOM 1047 O O . GLN A 1 132 ? -1.255 -16.489 14.878 1.00 76.38 132 GLN A O 1
ATOM 1052 N N . GLN A 1 133 ? -3.361 -16.610 15.652 1.00 86.06 133 GLN A N 1
ATOM 1053 C CA . GLN A 1 133 ? -3.997 -15.917 14.530 1.00 86.06 133 GLN A CA 1
ATOM 1054 C C . GLN A 1 133 ? -4.152 -14.421 14.841 1.00 86.06 133 GLN A C 1
ATOM 1056 O O . GLN A 1 133 ? -4.415 -14.077 15.998 1.00 86.06 133 GLN A O 1
ATOM 1061 N N . PRO A 1 134 ? -4.018 -13.537 13.834 1.00 91.31 134 PRO A N 1
ATOM 1062 C CA . PRO A 1 134 ? -4.185 -12.105 14.019 1.00 91.31 134 PRO A CA 1
ATOM 1063 C C . PRO A 1 134 ? -5.641 -11.765 14.340 1.00 91.31 134 PRO A C 1
ATOM 1065 O O . PRO A 1 134 ? -6.550 -12.083 13.574 1.00 91.31 134 PRO A O 1
ATOM 1068 N N . GLU A 1 135 ? -5.863 -11.065 15.446 1.00 94.94 135 GLU A N 1
ATOM 1069 C CA . GLU A 1 135 ? -7.168 -10.493 15.763 1.00 94.94 135 GLU A CA 1
ATOM 1070 C C . GLU A 1 135 ? -7.217 -9.047 15.269 1.00 94.94 135 GLU A C 1
ATOM 1072 O O . GLU A 1 135 ? -6.361 -8.226 15.603 1.00 94.94 135 GLU A O 1
ATOM 1077 N N . ILE A 1 136 ? -8.214 -8.736 14.444 1.00 96.75 136 ILE A N 1
ATOM 1078 C CA . ILE A 1 136 ? -8.347 -7.435 13.791 1.00 96.75 136 ILE A CA 1
ATOM 1079 C C . ILE A 1 136 ? -9.603 -6.762 14.316 1.00 96.75 136 ILE A C 1
ATOM 1081 O O . ILE A 1 136 ? -10.705 -7.291 14.184 1.00 96.75 136 ILE A O 1
ATOM 1085 N N . SER A 1 137 ? -9.439 -5.558 14.850 1.00 95.88 137 SER A N 1
ATOM 1086 C CA . SER A 1 137 ? -10.547 -4.696 15.244 1.00 95.88 137 SER A CA 1
ATOM 1087 C C . SER A 1 137 ? -10.448 -3.355 14.529 1.00 95.88 137 SER A C 1
ATOM 1089 O O . SER A 1 137 ? -9.364 -2.813 14.312 1.00 95.88 137 SER A O 1
ATOM 1091 N N . VAL A 1 138 ? -11.600 -2.830 14.123 1.00 97.00 138 VAL A N 1
ATOM 1092 C CA . VAL A 1 138 ? -11.706 -1.572 13.386 1.00 97.00 138 VAL A CA 1
ATOM 1093 C C . VAL A 1 138 ? -12.651 -0.657 14.139 1.00 97.00 138 VAL A C 1
ATOM 1095 O O . VAL A 1 138 ? -13.757 -1.057 14.495 1.00 97.00 138 VAL A O 1
ATOM 1098 N N . ALA A 1 139 ? -12.219 0.577 14.369 1.00 95.75 139 ALA A N 1
ATOM 1099 C CA . ALA A 1 139 ? -13.022 1.613 14.997 1.00 95.75 139 ALA A CA 1
ATOM 1100 C C . ALA A 1 139 ? -12.931 2.909 14.195 1.00 95.75 139 ALA A C 1
ATOM 1102 O O . ALA A 1 139 ? -11.960 3.144 13.473 1.00 95.75 139 ALA A O 1
ATOM 1103 N N . LYS A 1 140 ? -13.925 3.783 14.346 1.00 95.12 140 LYS A N 1
ATOM 1104 C CA . LYS A 1 140 ? -13.831 5.147 13.828 1.00 95.12 140 LYS A CA 1
ATOM 1105 C C . LYS A 1 140 ? -12.700 5.889 14.541 1.00 95.12 140 LYS A C 1
ATOM 1107 O O . LYS A 1 140 ? -12.572 5.817 15.761 1.00 95.12 140 LYS A O 1
ATOM 1112 N N . SER A 1 141 ? -11.888 6.609 13.780 1.00 92.81 141 SER A N 1
ATOM 1113 C CA . SER A 1 141 ? -10.795 7.403 14.321 1.00 92.81 141 SER A CA 1
ATOM 1114 C C . SER A 1 141 ? -11.338 8.542 15.186 1.00 92.81 141 SER A C 1
ATOM 1116 O O . SER A 1 141 ? -12.233 9.280 14.777 1.00 92.81 141 SER A O 1
ATOM 1118 N N . SER A 1 142 ? -10.777 8.692 16.384 1.00 89.25 142 SER A N 1
ATOM 1119 C CA . SER A 1 142 ? -11.095 9.764 17.338 1.00 89.25 142 SER A CA 1
ATOM 1120 C C . SER A 1 142 ? -10.323 11.063 17.082 1.00 89.25 142 SER A C 1
ATOM 1122 O O . SER A 1 142 ? -10.534 12.063 17.763 1.00 89.25 142 SER A O 1
ATOM 1124 N N . LYS A 1 143 ? -9.394 11.039 16.124 1.00 89.81 143 LYS A N 1
ATOM 1125 C CA . LYS A 1 143 ? -8.505 12.152 15.773 1.00 89.81 143 LYS A CA 1
ATOM 1126 C C . LYS A 1 143 ? -9.234 13.220 14.939 1.00 89.81 143 LYS A C 1
ATOM 1128 O O . LYS A 1 143 ? -10.407 13.074 14.608 1.00 89.81 143 LYS A O 1
ATOM 1133 N N . GLN A 1 144 ? -8.549 14.308 14.580 1.00 89.81 144 GLN A N 1
ATOM 1134 C CA . GLN A 1 144 ? -9.125 15.342 13.712 1.00 89.81 144 GLN A CA 1
ATOM 1135 C C . GLN A 1 144 ? -8.825 15.059 12.240 1.00 89.81 144 GLN A C 1
ATOM 1137 O O . GLN A 1 144 ? -7.695 14.732 11.874 1.00 89.81 144 GLN A O 1
ATOM 1142 N N . LYS A 1 145 ? -9.841 15.212 11.388 1.00 89.62 145 LYS A N 1
ATOM 1143 C CA . LYS A 1 145 ? -9.718 15.048 9.938 1.00 89.62 145 LYS A CA 1
ATOM 1144 C C . LYS A 1 145 ? -8.861 16.169 9.338 1.00 89.62 145 LYS A C 1
ATOM 1146 O O . LYS A 1 145 ? -9.092 17.346 9.600 1.00 89.62 145 LYS A O 1
ATOM 1151 N N . CYS A 1 146 ? -7.906 15.807 8.487 1.00 88.69 146 CYS A N 1
ATOM 1152 C CA . CYS A 1 146 ? -7.132 16.741 7.677 1.00 88.69 146 CYS A CA 1
ATOM 1153 C C . CYS A 1 146 ? -7.807 16.958 6.316 1.00 88.69 146 CYS A C 1
ATOM 1155 O O . CYS A 1 146 ? -7.973 16.015 5.548 1.00 88.69 146 CYS A O 1
ATOM 1157 N N . GLU A 1 147 ? -8.138 18.198 5.955 1.00 88.75 147 GLU A N 1
ATOM 1158 C CA . GLU A 1 147 ? -8.833 18.476 4.685 1.00 88.75 147 GLU A CA 1
ATOM 1159 C C . GLU A 1 147 ? -7.949 18.337 3.432 1.00 88.75 147 GLU A C 1
ATOM 1161 O O . GLU A 1 147 ? -8.466 18.277 2.319 1.00 88.75 147 GLU A O 1
ATOM 1166 N N . ARG A 1 148 ? -6.622 18.231 3.589 1.00 86.62 148 ARG A N 1
ATOM 1167 C CA . ARG A 1 148 ? -5.689 18.051 2.462 1.00 86.62 148 ARG A CA 1
ATOM 1168 C C . ARG A 1 148 ? -5.529 16.592 2.052 1.00 86.62 148 ARG A C 1
ATOM 1170 O O . ARG A 1 148 ? -5.541 16.290 0.865 1.00 86.62 148 ARG A O 1
ATOM 1177 N N . CYS A 1 149 ? -5.291 15.717 3.027 1.00 86.81 149 CYS A N 1
ATOM 1178 C CA . CYS A 1 149 ? -5.021 14.301 2.778 1.00 86.81 149 CYS A CA 1
ATOM 1179 C C . CYS A 1 149 ? -6.165 13.382 3.202 1.00 86.81 149 CYS A C 1
ATOM 1181 O O . CYS A 1 149 ? -6.067 12.193 2.956 1.00 86.81 149 CYS A O 1
ATOM 1183 N N . TRP A 1 150 ? -7.207 13.903 3.857 1.00 89.62 150 TRP A N 1
ATOM 1184 C CA . TRP A 1 150 ? -8.369 13.164 4.376 1.00 89.62 150 TRP A CA 1
ATOM 1185 C C . TRP A 1 150 ? -8.065 12.107 5.447 1.00 89.62 150 TRP A C 1
ATOM 1187 O O . TRP A 1 150 ? -8.974 11.412 5.891 1.00 89.62 150 TRP A O 1
ATOM 1197 N N . LEU A 1 151 ? -6.821 12.033 5.929 1.00 90.25 151 LEU A N 1
ATOM 1198 C CA . LEU A 1 151 ? -6.455 11.238 7.102 1.00 90.25 151 LEU A CA 1
ATOM 1199 C C . LEU A 1 151 ? -6.830 11.965 8.398 1.00 90.25 151 LEU A C 1
ATOM 1201 O O . LEU A 1 151 ? -6.841 13.195 8.470 1.00 90.25 151 LEU A O 1
ATOM 1205 N N . PHE A 1 152 ? -7.082 11.188 9.441 1.00 90.81 152 PHE A N 1
ATOM 1206 C CA . PHE A 1 152 ? -7.359 11.638 10.793 1.00 90.81 152 PHE A CA 1
ATOM 1207 C C . PHE A 1 152 ? -6.062 11.599 11.607 1.00 90.81 152 PHE A C 1
ATOM 1209 O O . PHE A 1 152 ? -5.538 10.529 11.925 1.00 90.81 152 PHE A O 1
ATOM 1216 N N . LEU A 1 153 ? -5.538 12.776 11.948 1.00 85.19 153 LEU A N 1
ATOM 1217 C CA . LEU A 1 153 ? -4.220 12.962 12.557 1.00 85.19 153 LEU A CA 1
ATOM 1218 C C . LEU A 1 153 ? -4.346 13.510 13.984 1.00 85.19 153 LEU A C 1
ATOM 1220 O O . LEU A 1 153 ? -5.295 14.223 14.307 1.00 85.19 153 LEU A O 1
ATOM 1224 N N . ALA A 1 154 ? -3.386 13.172 14.849 1.00 75.81 154 ALA A N 1
ATOM 1225 C CA . ALA A 1 154 ? -3.383 13.631 16.243 1.00 75.81 154 ALA A CA 1
ATOM 1226 C C . ALA A 1 154 ? -3.218 15.157 16.355 1.00 75.81 154 ALA A C 1
ATOM 1228 O O . ALA A 1 154 ? -3.834 15.778 17.213 1.00 75.81 154 ALA A O 1
ATOM 1229 N N . ASN A 1 155 ? -2.448 15.754 15.440 1.00 66.00 155 ASN A N 1
ATOM 1230 C CA . ASN A 1 155 ? -2.286 17.198 15.332 1.00 66.00 155 ASN A CA 1
ATOM 1231 C C . ASN A 1 155 ? -3.061 17.670 14.103 1.00 66.00 155 ASN A C 1
ATOM 1233 O O . ASN A 1 155 ? -2.728 17.278 12.979 1.00 66.00 155 ASN A O 1
ATOM 1237 N N . SER A 1 156 ? -4.080 18.508 14.290 1.00 51.84 156 SER A N 1
ATOM 1238 C CA . SER A 1 156 ? -4.665 19.218 13.160 1.00 51.84 156 SER A CA 1
ATOM 1239 C C . SER A 1 156 ? -3.606 20.124 12.561 1.00 51.84 156 SER A C 1
ATOM 1241 O O . SER A 1 156 ? -3.045 21.000 13.218 1.00 51.84 156 SER A O 1
ATOM 1243 N N . VAL A 1 157 ? -3.327 19.923 11.278 1.00 53.94 157 VAL A N 1
ATOM 1244 C CA . VAL A 1 157 ? -2.709 20.980 10.489 1.00 53.94 157 VAL A CA 1
ATOM 1245 C C . VAL A 1 157 ? -3.765 22.079 10.436 1.00 53.94 157 VAL A C 1
ATOM 1247 O O . VAL A 1 157 ? -4.760 21.940 9.725 1.00 53.94 157 VAL A O 1
ATOM 1250 N N . ALA A 1 158 ? -3.611 23.113 11.267 1.00 41.84 158 ALA A N 1
ATOM 1251 C CA . ALA A 1 158 ? -4.483 24.280 11.240 1.00 41.84 158 ALA A CA 1
ATOM 1252 C C . ALA A 1 158 ? -4.606 24.785 9.790 1.00 41.84 158 ALA A C 1
ATOM 1254 O O . ALA A 1 158 ? -3.626 24.698 9.038 1.00 41.84 158 ALA A O 1
ATOM 1255 N N . PRO A 1 159 ? -5.774 25.302 9.367 1.00 41.56 159 PRO A N 1
ATOM 1256 C CA . PRO A 1 159 ? -5.920 25.875 8.040 1.00 41.56 159 PRO A CA 1
ATOM 1257 C C . PRO A 1 159 ? -5.016 27.106 7.959 1.00 41.56 159 PRO A C 1
ATOM 1259 O O . PRO A 1 159 ? -5.381 28.189 8.405 1.00 41.56 159 PRO A O 1
ATOM 1262 N N . GLN A 1 160 ? -3.800 26.945 7.435 1.00 45.28 160 GLN A N 1
ATOM 1263 C CA . GLN A 1 160 ? -2.925 28.081 7.194 1.00 45.28 160 GLN A CA 1
ATOM 1264 C C . GLN A 1 160 ? -3.469 28.833 5.985 1.00 45.28 160 GLN A C 1
ATOM 1266 O O . GLN A 1 160 ? -3.237 28.490 4.825 1.00 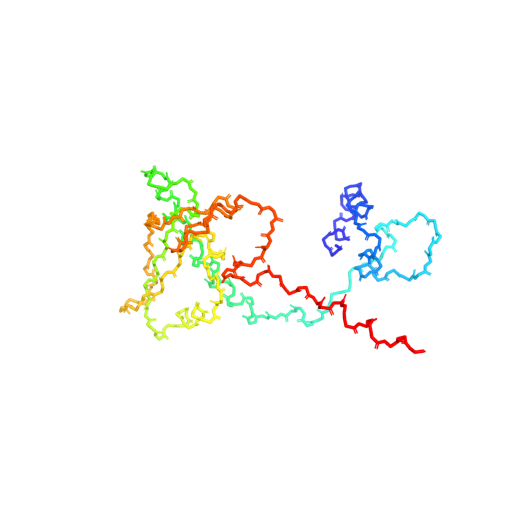45.28 160 GLN A O 1
ATOM 1271 N N . SER A 1 161 ? -4.261 29.857 6.289 1.00 40.19 161 SER A N 1
ATOM 1272 C CA . SER A 1 161 ? -4.715 30.889 5.374 1.00 40.19 161 SER A CA 1
ATOM 1273 C C . SER A 1 161 ? -3.530 31.766 4.967 1.00 40.19 161 SER A C 1
ATOM 1275 O O . SER A 1 161 ? -3.345 32.870 5.466 1.00 40.19 161 SER A O 1
ATOM 1277 N N . SER A 1 162 ? -2.654 31.236 4.125 1.00 38.53 162 SER A N 1
ATOM 1278 C CA . SER A 1 162 ? -1.722 31.968 3.261 1.00 38.53 162 SER A CA 1
ATOM 1279 C C . SER A 1 162 ? -0.853 30.930 2.563 1.00 38.53 162 SER A C 1
ATOM 1281 O O . SER A 1 162 ? -0.376 29.980 3.175 1.00 38.53 162 SER A O 1
ATOM 1283 N N . ARG A 1 163 ? -0.671 31.071 1.248 1.00 46.03 163 ARG A N 1
ATOM 1284 C CA . ARG A 1 163 ? 0.166 30.191 0.414 1.00 46.03 163 ARG A CA 1
ATOM 1285 C C . ARG A 1 163 ? 1.668 30.377 0.699 1.00 46.03 163 ARG A C 1
ATOM 1287 O O . ARG A 1 163 ? 2.471 30.422 -0.228 1.00 46.03 163 ARG A O 1
ATOM 1294 N N . THR A 1 164 ? 2.058 30.490 1.962 1.00 37.38 164 THR A N 1
ATOM 1295 C CA . THR A 1 164 ? 3.415 30.842 2.362 1.00 37.38 164 THR A CA 1
ATOM 1296 C C . THR A 1 164 ? 3.857 29.890 3.469 1.00 37.38 164 THR A C 1
ATOM 1298 O O . THR A 1 164 ? 3.320 29.911 4.567 1.00 37.38 164 THR A O 1
ATOM 1301 N N . ASN A 1 165 ? 4.855 29.066 3.141 1.00 34.56 165 ASN A N 1
ATOM 1302 C CA . ASN A 1 165 ? 5.584 28.126 4.002 1.00 34.56 165 ASN A CA 1
ATOM 1303 C C . ASN A 1 165 ? 4.936 26.751 4.253 1.00 34.56 165 ASN A C 1
ATOM 1305 O O . ASN A 1 165 ? 4.422 26.417 5.314 1.00 34.56 165 ASN A O 1
ATOM 1309 N N . LEU A 1 166 ? 5.118 25.907 3.231 1.00 42.94 166 LEU A N 1
ATOM 1310 C CA . LEU A 1 166 ? 5.115 24.439 3.224 1.00 42.94 166 LEU A CA 1
ATOM 1311 C C . LEU A 1 166 ? 6.115 23.824 4.229 1.00 42.94 166 LEU A C 1
ATOM 1313 O O . LEU A 1 166 ? 7.049 23.134 3.833 1.00 42.94 166 LEU A O 1
ATOM 1317 N N . LEU A 1 167 ? 5.939 24.040 5.529 1.00 41.50 167 LEU A N 1
ATOM 1318 C CA . LEU A 1 167 ? 6.760 23.399 6.557 1.00 41.50 167 LEU A CA 1
ATOM 1319 C C . LEU A 1 167 ? 5.905 23.067 7.778 1.00 41.50 167 LEU A C 1
ATOM 1321 O O . LEU A 1 167 ? 5.943 23.779 8.766 1.00 41.50 167 LEU A O 1
ATOM 1325 N N . ILE A 1 168 ? 5.111 22.002 7.667 1.00 42.06 168 ILE A N 1
ATOM 1326 C CA . ILE A 1 168 ? 4.967 20.910 8.647 1.00 42.06 168 ILE A CA 1
ATOM 1327 C C . ILE A 1 168 ? 4.285 19.783 7.862 1.00 42.06 168 ILE A C 1
ATOM 1329 O O . ILE A 1 168 ? 3.072 19.760 7.664 1.00 42.06 168 ILE A O 1
ATOM 1333 N N . ASN A 1 169 ? 5.104 18.881 7.327 1.00 49.12 169 ASN A N 1
ATOM 1334 C CA . ASN A 1 169 ? 4.659 17.614 6.767 1.00 49.12 169 ASN A CA 1
ATOM 1335 C C . ASN A 1 169 ? 5.176 16.521 7.715 1.00 49.12 169 ASN A C 1
ATOM 1337 O O . ASN A 1 169 ? 6.379 16.260 7.694 1.00 49.12 169 ASN A O 1
ATOM 1341 N N . PRO A 1 170 ? 4.340 15.910 8.575 1.00 47.38 170 PRO A N 1
ATOM 1342 C CA . PRO A 1 170 ? 4.822 14.918 9.535 1.00 47.38 170 PRO A CA 1
ATOM 1343 C C . PRO A 1 170 ? 5.255 13.586 8.890 1.00 47.38 170 PRO A C 1
ATOM 1345 O O . PRO A 1 170 ? 5.804 12.747 9.590 1.00 47.38 170 PRO A O 1
ATOM 1348 N N . HIS A 1 171 ? 5.065 13.393 7.574 1.00 44.38 171 HIS A N 1
ATOM 1349 C CA . HIS A 1 171 ? 5.389 12.141 6.867 1.00 44.38 171 HIS A CA 1
ATOM 1350 C C . HIS A 1 171 ? 6.282 12.308 5.618 1.00 44.38 171 HIS A C 1
ATOM 1352 O O . HIS A 1 171 ? 6.196 11.532 4.673 1.00 44.38 171 HIS A O 1
ATOM 1358 N N . GLY A 1 172 ? 7.185 13.296 5.601 1.00 42.25 172 GLY A N 1
ATOM 1359 C CA . GLY A 1 172 ? 8.421 13.169 4.810 1.00 42.25 172 GLY A CA 1
ATOM 1360 C C . GLY A 1 172 ? 8.302 13.102 3.278 1.00 42.25 172 GLY A C 1
ATOM 1361 O O . GLY A 1 172 ? 9.189 12.552 2.634 1.00 42.25 172 GLY A O 1
ATOM 1362 N N . ILE A 1 173 ? 7.281 13.699 2.657 1.00 42.22 173 ILE A N 1
ATOM 1363 C CA . ILE A 1 173 ? 7.247 13.870 1.192 1.00 42.22 173 ILE A CA 1
ATOM 1364 C C . ILE A 1 173 ? 7.626 15.314 0.846 1.00 42.22 173 ILE A C 1
ATOM 1366 O O . ILE A 1 173 ? 6.765 16.188 0.777 1.00 42.22 173 ILE A O 1
ATOM 1370 N N . MET A 1 174 ? 8.938 15.548 0.720 1.00 31.12 174 MET A N 1
ATOM 1371 C CA . MET A 1 174 ? 9.624 16.444 -0.233 1.00 31.12 174 MET A CA 1
ATOM 1372 C C . MET A 1 174 ? 11.090 16.617 0.207 1.00 31.12 174 MET A C 1
ATOM 1374 O O . MET A 1 174 ? 11.426 17.536 0.948 1.00 31.12 174 MET A O 1
ATOM 1378 N N . ARG A 1 175 ? 11.993 15.759 -0.282 1.00 26.36 175 ARG A N 1
ATOM 1379 C CA . ARG A 1 175 ? 13.392 16.161 -0.480 1.00 26.36 175 ARG A CA 1
ATOM 1380 C C . ARG A 1 175 ? 13.494 16.714 -1.896 1.00 26.36 175 ARG A C 1
ATOM 1382 O O . ARG A 1 175 ? 13.698 15.960 -2.842 1.00 26.36 175 ARG A O 1
ATOM 1389 N N . PHE A 1 176 ? 13.320 18.024 -2.043 1.00 29.67 176 PHE A N 1
ATOM 1390 C CA . PHE A 1 176 ? 13.914 18.705 -3.185 1.00 29.67 176 PHE A CA 1
ATOM 1391 C C . PHE A 1 176 ? 15.415 18.770 -2.923 1.00 29.67 176 PHE A C 1
ATOM 1393 O O . PHE A 1 176 ? 15.856 19.307 -1.910 1.00 29.67 176 PHE A O 1
ATOM 1400 N N . ILE A 1 177 ? 16.181 18.149 -3.815 1.00 30.22 177 ILE A N 1
ATOM 1401 C CA . ILE A 1 177 ? 17.625 18.331 -3.910 1.00 30.22 177 ILE A CA 1
ATOM 1402 C C . ILE A 1 177 ? 17.866 19.833 -4.066 1.00 30.22 177 ILE A C 1
ATOM 1404 O O . ILE A 1 177 ? 17.318 20.476 -4.963 1.00 30.22 177 ILE A O 1
ATOM 1408 N N . ASP A 1 178 ? 18.647 20.373 -3.143 1.00 30.56 178 ASP A N 1
ATOM 1409 C CA . ASP A 1 178 ? 18.971 21.783 -3.003 1.00 30.56 178 ASP A CA 1
ATOM 1410 C C . ASP A 1 178 ? 19.845 22.245 -4.185 1.00 30.56 178 ASP A C 1
ATOM 1412 O O . ASP A 1 178 ? 21.075 22.252 -4.131 1.00 30.56 178 ASP A O 1
ATOM 1416 N N . VAL A 1 179 ? 19.222 22.586 -5.316 1.00 35.75 179 VAL A N 1
ATOM 1417 C CA . VAL A 1 179 ? 19.907 23.223 -6.449 1.00 35.75 179 VAL A CA 1
ATOM 1418 C C . VAL A 1 179 ? 19.810 24.734 -6.282 1.00 35.75 179 VAL A C 1
ATOM 1420 O O . VAL A 1 179 ? 19.057 25.394 -6.994 1.00 35.75 179 VAL A O 1
ATOM 1423 N N . LYS A 1 180 ? 20.567 25.296 -5.330 1.00 32.28 180 LYS A N 1
ATOM 1424 C CA . LYS A 1 180 ? 21.056 26.689 -5.406 1.00 32.28 180 LYS A CA 1
ATOM 1425 C C . LYS A 1 180 ? 22.212 27.006 -4.447 1.00 32.28 180 LYS A C 1
ATOM 1427 O O . LYS A 1 180 ? 22.315 28.104 -3.916 1.00 32.28 180 LYS A O 1
ATOM 1432 N N . ALA A 1 181 ? 23.185 26.103 -4.343 1.00 35.38 181 ALA A N 1
ATOM 1433 C CA . ALA A 1 181 ? 24.524 26.428 -3.847 1.00 35.38 181 ALA A CA 1
ATOM 1434 C C . ALA A 1 181 ? 25.492 26.739 -5.008 1.00 35.38 181 ALA A C 1
ATOM 1436 O O . ALA A 1 181 ? 26.442 25.995 -5.230 1.00 35.38 181 ALA A O 1
ATOM 1437 N N . LYS A 1 182 ? 25.265 27.816 -5.785 1.00 35.12 182 LYS A N 1
ATOM 1438 C CA . LYS A 1 182 ? 26.321 28.404 -6.645 1.00 35.12 182 LYS A CA 1
ATOM 1439 C C . LYS A 1 182 ? 26.007 29.812 -7.176 1.00 35.12 182 LYS A C 1
ATOM 1441 O O . LYS A 1 182 ? 25.977 30.031 -8.377 1.00 35.12 182 LYS A O 1
ATOM 1446 N N . GLN A 1 183 ? 25.824 30.790 -6.291 1.00 38.66 183 GLN A N 1
ATOM 1447 C CA . GLN A 1 183 ? 26.097 32.199 -6.622 1.00 38.66 183 GLN A CA 1
ATOM 1448 C C . GLN A 1 183 ? 26.731 32.913 -5.424 1.00 38.66 183 GLN A C 1
ATOM 1450 O O . GLN A 1 183 ? 26.104 33.707 -4.734 1.00 38.66 183 GLN A O 1
ATOM 1455 N N . ARG A 1 184 ? 28.005 32.603 -5.173 1.00 35.69 184 ARG A N 1
ATOM 1456 C CA . ARG A 1 184 ? 28.950 33.488 -4.482 1.00 35.69 184 ARG A CA 1
ATOM 1457 C C . ARG A 1 184 ? 30.324 33.288 -5.109 1.00 35.69 184 ARG A C 1
ATOM 1459 O O . ARG A 1 184 ? 31.022 32.345 -4.756 1.00 35.69 184 ARG A O 1
ATOM 1466 N N . LYS A 1 185 ? 30.635 34.135 -6.090 1.00 34.09 185 LYS A N 1
ATOM 1467 C CA . LYS A 1 185 ? 31.966 34.650 -6.456 1.00 34.09 185 LYS A CA 1
ATOM 1468 C C . LYS A 1 185 ? 31.782 35.524 -7.700 1.00 34.09 185 LYS A C 1
ATOM 1470 O O . LYS A 1 185 ? 31.886 35.049 -8.822 1.00 34.09 185 LYS A O 1
ATOM 1475 N N . ALA A 1 186 ? 31.424 36.780 -7.455 1.00 33.47 186 ALA A N 1
ATOM 1476 C CA . ALA A 1 186 ? 31.740 37.883 -8.345 1.00 33.47 186 ALA A CA 1
ATOM 1477 C C . ALA A 1 186 ? 32.769 38.725 -7.583 1.00 33.47 186 ALA A C 1
ATOM 1479 O O . ALA A 1 186 ? 32.428 39.395 -6.610 1.00 33.47 186 ALA A O 1
ATOM 1480 N N . HIS A 1 187 ? 34.028 38.541 -7.962 1.00 35.38 187 HIS A N 1
ATOM 1481 C CA . HIS A 1 187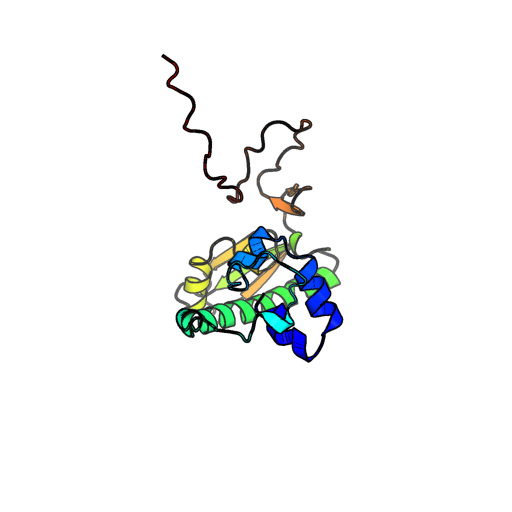 ? 35.046 39.577 -8.008 1.00 35.38 187 HIS A CA 1
ATOM 1482 C C . HIS A 1 187 ? 35.472 39.643 -9.468 1.00 35.38 187 HIS A C 1
ATOM 1484 O O . HIS A 1 187 ? 35.570 38.545 -10.069 1.00 35.38 187 HIS A O 1
#

InterPro domains:
  IPR009080 Aminoacyl-tRNA synthetase, class Ia, anticodon-binding [SSF47323] (3-153)
  IPR050081 Isoleucine--tRNA ligase [PTHR42765] (2-157)

Organism: NCBI:txid1487602

Radius of gyration: 23.49 Å; chains: 1; bounding box: 58×57×60 Å

Sequence (187 aa):
AAITKTLAPIMCHMSEEIFENIPDAMKKALFSIGAKESELFSVFQTGWLSLPTEWNKPEIIKEWKQIKELKDAVNIQVEQKRRDKEIRQGMDATVRITLHPDSELSKLLSAQENLHLTFNVSSVELCSGSNQQPEISVAKSSKQKCERCWLFLANSVAPQSSRTNLLINPHGIMRFIDVKAKQRKAH

pLDDT: mean 80.56, std 21.17, range [26.36, 97.31]

Secondary structure (DSSP, 8-state):
-HHHHHHTTTSHHHHHHHHHHS-HHHHHHHTT--S---S---GGGS-S----GGG--HHHHHHHHHHHHHHHHHHHHHHHHHHTTS-SSGGGEEEEEEE-TTSHHHHHHHH-TTHHHHHTSSEEEEEE-S-SSPEEEEEE--SEEPTTT--EESS------SS------TT-------TT-------

Foldseek 3Di:
DQVLLVCCVPVVVVSFVVLVPDPPVVNCVPLVDDDDPDDDDGSPVSDHDDDDPVVPDVVVVVLVVLLVVVLVVQVVQLVVCVVVVQDVFQLQKEKEKEAACPDPNNVSCVPDPPSCVVSVYQYYHYHYDDDHDIDMHMHGDPACAAPPPRHRDNDHPPPPPDPDDPPDDVPDPDDDPPPPPDPPDDD